Protein AF-A0A0C2M7A2-F1 (afdb_monomer)

Foldseek 3Di:
DVVVVVVVVVVLVVVLVVLLVCLVVLCPLVDPDPVVVVVVVLLVVQVVCLVVVDDLPSLLSVLSSVLSLVVHDPRPDDPPDLSSLLSLLLSLLSNLLVVLVCVLVVHDDDADDPSNLVSLVSNLVNLVCQVVDDPVSNPSSLVSLVSSLVSLVSSVVVDPCVVYDLVVSVSSVSSNVSSCVSSVNDQDPSNVVNVCVSVVVVCPDPVNVPPD

pLDDT: mean 90.9, std 7.95, range [51.69, 98.62]

Secondary structure (DSSP, 8-state):
-HHHHHHHHHHHHHHHHHHHHHHHTT-TTTS---HHHHHHHHHHHHHHHHHTT--HHHHHHHHHHHHHHHHSTT------SHHHHHHHHHHHHHHHHHHHHHHHTT-S--PPPHHHHHHHHHHHHHHHGGGGS-HHHHHHHHHHHHHHHHHHHHHHHHS-GGGS-HHHHHHHHHHHHHHHHHHTPPPPHHHHHHHHHHHHHHHT-HHHHT--

Structure (mmCIF, N/CA/C/O backbone):
data_AF-A0A0C2M7A2-F1
#
_entry.id   AF-A0A0C2M7A2-F1
#
loop_
_atom_site.group_PDB
_atom_site.id
_atom_site.type_symbol
_atom_site.label_atom_id
_atom_site.label_alt_id
_atom_site.label_comp_id
_atom_site.label_asym_id
_atom_site.label_entity_id
_atom_site.label_seq_id
_atom_site.pdbx_PDB_ins_code
_atom_site.Cartn_x
_atom_site.Cartn_y
_atom_site.Cartn_z
_atom_site.occupancy
_atom_site.B_iso_or_equiv
_atom_site.auth_seq_id
_atom_site.auth_comp_id
_atom_site.auth_asym_id
_atom_site.auth_atom_id
_atom_site.pdbx_PDB_model_num
ATOM 1 N N . MET A 1 1 ? 30.866 7.578 -16.476 1.00 61.25 1 MET A N 1
ATOM 2 C CA . MET A 1 1 ? 29.682 6.913 -15.880 1.00 61.25 1 MET A CA 1
ATOM 3 C C . MET A 1 1 ? 28.546 7.895 -15.594 1.00 61.25 1 MET A C 1
ATOM 5 O O . MET A 1 1 ? 27.428 7.645 -16.018 1.00 61.25 1 MET A O 1
ATOM 9 N N . GLU A 1 2 ? 28.827 9.046 -14.982 1.00 68.00 2 GLU A N 1
ATOM 10 C CA . GLU A 1 2 ? 27.826 10.048 -14.568 1.00 68.00 2 GLU A CA 1
ATOM 11 C C . GLU A 1 2 ? 26.933 10.604 -15.701 1.00 68.00 2 GLU A C 1
ATOM 13 O O . GLU A 1 2 ? 25.712 10.674 -15.561 1.00 68.00 2 GLU A O 1
ATOM 18 N N . LYS A 1 3 ? 27.500 10.901 -16.884 1.00 69.31 3 LYS A N 1
ATOM 19 C CA . LYS A 1 3 ? 26.720 11.374 -18.051 1.00 69.31 3 LYS A CA 1
ATOM 20 C C . LYS A 1 3 ? 25.664 10.370 -18.537 1.00 69.31 3 LYS A C 1
ATOM 22 O O . LYS A 1 3 ? 24.613 10.781 -19.020 1.00 69.31 3 LYS A O 1
ATOM 27 N N . ILE A 1 4 ? 25.931 9.068 -18.407 1.00 72.06 4 ILE A N 1
ATOM 28 C CA . ILE A 1 4 ? 25.002 8.010 -18.833 1.00 72.06 4 ILE A CA 1
ATOM 29 C C . ILE A 1 4 ? 23.809 7.941 -17.871 1.00 72.06 4 ILE A C 1
ATOM 31 O O . ILE A 1 4 ? 22.680 7.757 -18.322 1.00 72.06 4 ILE A O 1
ATOM 35 N N . ASN A 1 5 ? 24.037 8.154 -16.570 1.00 75.88 5 ASN A N 1
ATOM 36 C CA . ASN A 1 5 ? 22.970 8.123 -15.568 1.00 75.88 5 ASN A CA 1
ATOM 37 C C . ASN A 1 5 ? 21.979 9.281 -15.760 1.00 75.88 5 ASN A C 1
ATOM 39 O O . ASN A 1 5 ? 20.774 9.066 -15.874 1.00 75.88 5 ASN A O 1
ATOM 43 N N . LYS A 1 6 ? 22.504 10.494 -15.973 1.00 79.62 6 LYS A N 1
ATOM 44 C CA . LYS A 1 6 ? 21.687 11.692 -16.216 1.00 79.62 6 LYS A CA 1
ATOM 45 C C . LYS A 1 6 ? 20.796 11.577 -17.458 1.00 79.62 6 LYS A C 1
ATOM 47 O O . LYS A 1 6 ? 19.697 12.128 -17.489 1.00 79.62 6 LYS A O 1
ATOM 52 N N . ASN A 1 7 ? 21.255 10.879 -18.500 1.00 86.06 7 ASN A N 1
ATOM 53 C CA . ASN A 1 7 ? 20.429 10.651 -19.686 1.00 86.06 7 ASN A CA 1
ATOM 54 C C . ASN A 1 7 ? 19.262 9.695 -19.385 1.00 86.06 7 ASN A C 1
ATOM 56 O O . ASN A 1 7 ? 18.131 9.964 -19.782 1.00 86.06 7 ASN A O 1
ATOM 60 N N . LYS A 1 8 ? 19.511 8.619 -18.626 1.00 80.62 8 LYS A N 1
ATOM 61 C CA . LYS A 1 8 ? 18.467 7.663 -18.224 1.00 80.62 8 LYS A CA 1
ATOM 62 C C . LYS A 1 8 ? 17.378 8.326 -17.383 1.00 80.62 8 LYS A C 1
ATOM 64 O O . LYS A 1 8 ? 16.205 8.143 -17.679 1.00 80.62 8 LYS A O 1
ATOM 69 N N . GLU A 1 9 ? 17.746 9.153 -16.408 1.00 80.38 9 GLU A N 1
ATOM 70 C CA . GLU A 1 9 ? 16.784 9.898 -15.579 1.00 80.38 9 GLU A CA 1
ATOM 71 C C . GLU A 1 9 ? 15.864 10.805 -16.410 1.00 80.38 9 GLU A C 1
ATOM 73 O O . GLU A 1 9 ? 14.653 10.861 -16.176 1.00 80.38 9 GLU A O 1
ATOM 78 N N . ARG A 1 10 ? 16.420 11.489 -17.421 1.00 84.62 10 ARG A N 1
ATOM 79 C CA . ARG A 1 10 ? 15.644 12.326 -18.348 1.00 84.62 10 ARG A CA 1
ATOM 80 C C . ARG A 1 10 ? 14.667 11.499 -19.172 1.00 84.62 10 ARG A C 1
ATOM 82 O O . ARG A 1 10 ? 13.502 11.875 -19.267 1.00 84.62 10 ARG A O 1
ATOM 89 N N . VAL A 1 11 ? 15.119 10.374 -19.726 1.00 86.31 11 VAL A N 1
ATOM 90 C CA . VAL A 1 11 ? 14.266 9.463 -20.505 1.00 86.31 11 VAL A CA 1
ATOM 91 C C . VAL A 1 11 ? 13.141 8.896 -19.635 1.00 86.31 11 VAL A C 1
ATOM 93 O O . VAL A 1 11 ? 11.982 8.952 -20.034 1.00 86.31 11 VAL A O 1
ATOM 96 N N . THR A 1 12 ? 13.448 8.443 -18.418 1.00 83.50 12 THR A N 1
ATOM 97 C CA . THR A 1 12 ? 12.451 7.972 -17.444 1.00 83.50 12 THR A CA 1
ATOM 98 C C . THR A 1 12 ? 11.432 9.057 -17.107 1.00 83.50 12 THR A C 1
ATOM 100 O O . THR A 1 12 ? 10.229 8.802 -17.086 1.00 83.50 12 THR A O 1
ATOM 103 N N . SER A 1 13 ? 11.892 10.287 -16.874 1.00 84.81 13 SER A N 1
ATOM 104 C CA . SER A 1 13 ? 11.011 11.415 -16.565 1.00 84.81 13 SER A CA 1
ATOM 105 C C . SER A 1 13 ? 10.080 11.743 -17.733 1.00 84.81 13 SER A C 1
ATOM 107 O O . SER A 1 13 ? 8.882 11.925 -17.522 1.00 84.81 13 SER A O 1
ATOM 109 N N . LEU A 1 14 ? 10.606 11.764 -18.962 1.00 89.81 14 LEU A N 1
ATOM 110 C CA . LEU A 1 14 ? 9.814 11.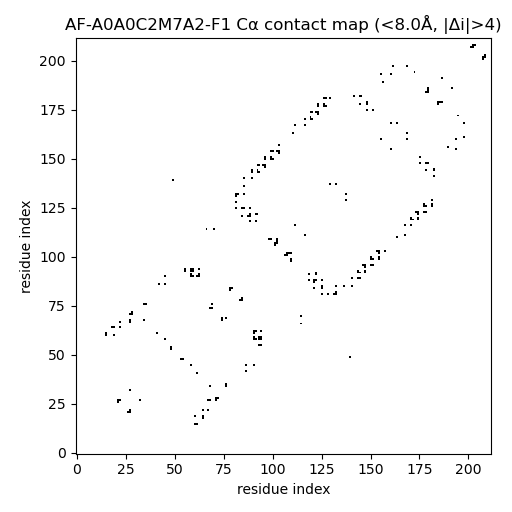967 -20.177 1.00 89.81 14 LEU A CA 1
ATOM 111 C C . LEU A 1 14 ? 8.777 10.856 -20.359 1.00 89.81 14 LEU A C 1
ATOM 113 O O . LEU A 1 14 ? 7.611 11.152 -20.612 1.00 89.81 14 LEU A O 1
ATOM 117 N N . LEU A 1 15 ? 9.163 9.594 -20.156 1.00 88.88 15 LEU A N 1
ATOM 118 C CA . LEU A 1 15 ? 8.242 8.461 -20.214 1.00 88.88 15 LEU A CA 1
ATOM 119 C C . LEU A 1 15 ? 7.100 8.617 -19.201 1.00 88.88 15 LEU A C 1
ATOM 121 O O . LEU A 1 15 ? 5.934 8.513 -19.571 1.00 88.88 15 LEU A O 1
ATOM 125 N N . LEU A 1 16 ? 7.409 8.928 -17.939 1.00 87.06 16 LEU A N 1
ATOM 126 C CA . LEU A 1 16 ? 6.388 9.136 -16.907 1.00 87.06 16 LEU A CA 1
ATOM 127 C C . LEU A 1 16 ? 5.466 10.321 -17.226 1.00 87.06 16 LEU A C 1
ATOM 129 O O . LEU A 1 16 ? 4.270 10.255 -16.937 1.00 87.06 16 LEU A O 1
ATOM 133 N N . MET A 1 17 ? 5.986 11.390 -17.839 1.00 89.88 17 MET A N 1
ATOM 134 C CA . MET A 1 17 ? 5.164 12.506 -18.319 1.00 89.88 17 MET A CA 1
ATOM 135 C C . MET A 1 17 ? 4.211 12.063 -19.431 1.00 89.88 17 MET A C 1
ATOM 137 O O . MET A 1 17 ? 3.019 12.356 -19.350 1.00 89.88 17 MET A O 1
ATOM 141 N N . VAL A 1 18 ? 4.703 11.319 -20.425 1.00 90.75 18 VAL A N 1
ATOM 142 C CA . VAL A 1 18 ? 3.877 10.791 -21.522 1.00 90.75 18 VAL A CA 1
ATOM 143 C C . VAL A 1 18 ? 2.792 9.865 -20.986 1.00 90.75 18 VAL A C 1
ATOM 145 O O . VAL A 1 18 ? 1.617 10.075 -21.275 1.00 90.75 18 VAL A O 1
ATOM 148 N N . LEU A 1 19 ? 3.142 8.910 -20.127 1.00 87.94 19 LEU A N 1
ATOM 149 C CA . LEU A 1 19 ? 2.172 7.991 -19.528 1.00 87.94 19 LEU A CA 1
ATOM 150 C C . LEU A 1 19 ? 1.136 8.713 -18.672 1.00 87.94 19 LEU A C 1
ATOM 152 O O . LEU A 1 19 ? -0.039 8.351 -18.671 1.00 87.94 19 LEU A O 1
ATOM 156 N N . ARG A 1 20 ? 1.540 9.779 -17.977 1.00 87.12 20 ARG A N 1
ATOM 157 C CA . ARG A 1 20 ? 0.605 10.633 -17.247 1.00 87.12 20 ARG A CA 1
ATOM 158 C C . ARG A 1 20 ? -0.374 11.333 -18.192 1.00 87.12 20 ARG A C 1
ATOM 160 O O . ARG A 1 20 ? -1.549 11.425 -17.844 1.00 87.12 20 ARG A O 1
ATOM 167 N N . MET A 1 21 ? 0.084 11.824 -19.345 1.00 92.56 21 MET A N 1
ATOM 168 C CA . MET A 1 21 ? -0.794 12.426 -20.355 1.00 92.56 21 MET A CA 1
ATOM 169 C C . MET A 1 21 ? -1.771 11.388 -20.917 1.00 92.56 21 MET A C 1
ATOM 171 O O . MET A 1 21 ? -2.973 11.629 -20.909 1.00 92.56 21 MET A O 1
ATOM 175 N N . VAL A 1 22 ? -1.279 10.205 -21.293 1.00 89.75 22 VAL A N 1
ATOM 176 C CA . VAL A 1 22 ? -2.095 9.078 -21.780 1.00 89.75 22 VAL A CA 1
ATOM 177 C C . VAL A 1 22 ? -3.164 8.679 -20.757 1.00 89.75 22 VAL A C 1
ATOM 179 O O . VAL A 1 22 ? -4.341 8.579 -21.099 1.00 89.75 22 VAL A O 1
ATOM 182 N N . HIS A 1 23 ? -2.781 8.519 -19.487 1.00 87.75 23 HIS A N 1
ATOM 183 C CA . HIS A 1 23 ? -3.714 8.224 -18.398 1.00 87.75 23 HIS A CA 1
ATOM 184 C C . HIS A 1 23 ? -4.749 9.345 -18.220 1.00 87.75 23 HIS A C 1
ATOM 186 O O . HIS A 1 23 ? -5.934 9.075 -18.043 1.00 87.75 23 HIS A O 1
ATOM 192 N N . HIS A 1 24 ? -4.330 10.615 -18.248 1.00 88.88 24 HIS A N 1
ATOM 193 C CA . HIS A 1 24 ? -5.245 11.748 -18.089 1.00 88.88 24 HIS A CA 1
ATOM 194 C C . HIS A 1 24 ? -6.290 11.817 -19.209 1.00 88.88 24 HIS A C 1
ATOM 196 O O . HIS A 1 24 ? -7.454 12.097 -18.936 1.00 88.88 24 HIS A O 1
ATOM 202 N N . LEU A 1 25 ? -5.881 11.497 -20.436 1.00 91.94 25 LEU A N 1
ATOM 203 C CA . LEU A 1 25 ? -6.747 11.442 -21.611 1.00 91.94 25 LEU A CA 1
ATOM 204 C C . LEU A 1 25 ? -7.571 10.144 -21.703 1.00 91.94 25 LEU A C 1
ATOM 206 O O . LEU A 1 25 ? -8.315 9.980 -22.664 1.00 91.94 25 LEU A O 1
ATOM 210 N N . ARG A 1 26 ? -7.456 9.228 -20.724 1.00 88.81 26 ARG A N 1
ATOM 211 C CA . ARG A 1 26 ? -8.107 7.901 -20.719 1.00 88.81 26 ARG A CA 1
ATOM 212 C C . ARG A 1 26 ? -7.820 7.090 -21.990 1.00 88.81 26 ARG A C 1
ATOM 214 O O . ARG A 1 26 ? -8.663 6.346 -22.474 1.00 88.81 26 ARG A O 1
ATOM 221 N N . LEU A 1 27 ? -6.611 7.239 -22.528 1.00 90.44 27 LEU A N 1
ATOM 222 C CA . LEU A 1 27 ? -6.181 6.545 -23.745 1.00 90.44 27 LEU A CA 1
ATOM 223 C C . LEU A 1 27 ? -5.590 5.161 -23.456 1.00 90.44 27 LEU A C 1
ATOM 225 O O . LEU A 1 27 ? -5.273 4.443 -24.396 1.00 90.44 27 LEU A O 1
ATOM 229 N N . LEU A 1 28 ? -5.440 4.778 -22.181 1.00 87.25 28 LEU A N 1
ATOM 230 C CA . LEU A 1 28 ? -4.887 3.473 -21.801 1.00 87.25 28 LEU A CA 1
ATOM 231 C C . LEU A 1 28 ? -5.711 2.302 -22.359 1.00 87.25 28 LEU A C 1
ATOM 233 O O . LEU A 1 28 ? -5.119 1.306 -22.751 1.00 87.25 28 LEU A O 1
ATOM 237 N N . ASP A 1 29 ? -7.032 2.458 -22.478 1.00 84.50 29 ASP A N 1
ATOM 238 C CA . ASP A 1 29 ? -7.925 1.443 -23.062 1.00 84.50 29 ASP A CA 1
ATOM 239 C C . ASP A 1 29 ? -7.868 1.398 -24.601 1.00 84.50 29 ASP A C 1
ATOM 241 O O . ASP A 1 29 ? -8.380 0.470 -25.220 1.00 84.50 29 ASP A O 1
ATOM 245 N N . GLN A 1 30 ? -7.285 2.421 -25.237 1.00 88.50 30 GLN A N 1
ATOM 246 C CA . GLN A 1 30 ? -7.285 2.594 -26.697 1.00 88.50 30 GLN A CA 1
ATOM 247 C C . GLN A 1 30 ? -5.952 2.221 -27.344 1.00 88.50 30 GLN A C 1
ATOM 249 O O . GLN A 1 30 ? -5.888 2.014 -28.555 1.00 88.50 30 GLN A O 1
ATOM 254 N N . ILE A 1 31 ? -4.876 2.168 -26.558 1.00 87.19 31 ILE A N 1
ATOM 255 C CA . ILE A 1 31 ? -3.542 1.846 -27.054 1.00 87.19 31 ILE A CA 1
ATOM 256 C C . ILE A 1 31 ? -3.171 0.419 -26.670 1.00 87.19 31 ILE A C 1
ATOM 258 O O . ILE A 1 31 ? -3.425 -0.029 -25.553 1.00 87.19 31 ILE A O 1
ATOM 262 N N . TYR A 1 32 ? -2.501 -0.288 -27.579 1.00 85.62 32 TYR A N 1
ATOM 263 C CA . TYR A 1 32 ? -1.857 -1.546 -27.226 1.00 85.62 32 TYR A CA 1
ATOM 264 C C . TYR A 1 32 ? -0.680 -1.250 -26.291 1.00 85.62 32 TYR A C 1
ATOM 266 O O . TYR A 1 32 ? 0.394 -0.822 -26.720 1.00 85.62 32 TYR A O 1
ATOM 274 N N . PHE A 1 33 ? -0.912 -1.421 -24.993 1.00 85.00 33 PHE A N 1
ATOM 275 C CA . PHE A 1 33 ? 0.064 -1.148 -23.952 1.00 85.00 33 PHE A CA 1
ATOM 276 C C . PHE A 1 33 ? 0.670 -2.459 -23.449 1.00 85.00 33 PHE A C 1
ATOM 278 O O . PHE A 1 33 ? -0.024 -3.283 -22.856 1.00 85.00 33 PHE A O 1
ATOM 285 N N . ASN A 1 34 ? 1.973 -2.669 -23.663 1.00 91.12 34 ASN A N 1
ATOM 286 C CA . ASN A 1 34 ? 2.659 -3.836 -23.108 1.00 91.12 34 ASN A CA 1
ATOM 287 C C . ASN A 1 34 ? 2.897 -3.636 -21.602 1.00 91.12 34 ASN A C 1
ATOM 289 O O . ASN A 1 34 ? 3.898 -3.052 -21.180 1.00 91.12 34 ASN A O 1
ATOM 293 N N . ILE A 1 35 ? 1.959 -4.126 -20.790 1.00 92.00 35 ILE A N 1
ATOM 294 C CA . ILE A 1 35 ? 1.970 -3.954 -19.332 1.00 92.00 35 ILE A CA 1
ATOM 295 C C . ILE A 1 35 ? 3.186 -4.637 -18.688 1.00 92.00 35 ILE A C 1
ATOM 297 O O . ILE A 1 35 ? 3.752 -4.095 -17.741 1.00 92.00 35 ILE A O 1
ATOM 301 N N . ASN A 1 36 ? 3.633 -5.779 -19.221 1.00 94.50 36 ASN A N 1
ATOM 302 C CA . ASN A 1 36 ? 4.814 -6.480 -18.707 1.00 94.50 36 ASN A CA 1
ATOM 303 C C . ASN A 1 36 ? 6.079 -5.641 -18.910 1.00 94.50 36 ASN A C 1
ATOM 305 O O . ASN A 1 36 ? 6.817 -5.404 -17.963 1.00 94.50 36 ASN A O 1
ATOM 309 N N . GLN A 1 37 ? 6.261 -5.071 -20.102 1.00 92.88 37 GLN A N 1
ATOM 310 C CA . GLN A 1 37 ? 7.388 -4.172 -20.357 1.00 92.88 37 GLN A CA 1
ATOM 311 C C . GLN A 1 37 ? 7.329 -2.914 -19.475 1.00 92.88 37 GLN A C 1
ATOM 313 O O . GLN A 1 37 ? 8.359 -2.392 -19.048 1.00 92.88 37 GLN A O 1
ATOM 318 N N . PHE A 1 38 ? 6.128 -2.412 -19.171 1.00 93.19 38 PHE A N 1
ATOM 319 C CA . PHE A 1 38 ? 5.982 -1.301 -18.234 1.00 93.19 38 PHE A CA 1
ATOM 320 C C . PHE A 1 38 ? 6.334 -1.689 -16.789 1.00 93.19 38 PHE A C 1
ATOM 322 O O . PHE A 1 38 ? 6.912 -0.877 -16.058 1.00 93.19 38 PHE A O 1
ATOM 329 N N . TYR A 1 39 ? 6.034 -2.921 -16.376 1.00 95.19 39 TYR A N 1
ATOM 330 C CA . TYR A 1 39 ? 6.502 -3.477 -15.108 1.00 95.19 39 TYR A CA 1
ATOM 331 C C . TYR A 1 39 ? 8.032 -3.546 -15.049 1.00 95.19 39 TYR A C 1
ATOM 333 O O . TYR A 1 39 ? 8.611 -3.015 -14.099 1.00 95.19 39 TYR A O 1
ATOM 341 N N . ASP A 1 40 ? 8.677 -4.051 -16.102 1.00 94.12 40 ASP A N 1
ATOM 342 C CA . ASP A 1 40 ? 10.142 -4.151 -16.195 1.00 94.12 40 ASP A CA 1
ATOM 343 C C . ASP A 1 40 ? 10.836 -2.781 -16.091 1.00 94.12 40 ASP A C 1
ATOM 345 O O . ASP A 1 40 ? 11.970 -2.667 -15.632 1.00 94.12 40 ASP A O 1
ATOM 349 N N . VAL A 1 41 ? 10.150 -1.706 -16.494 1.00 92.56 41 VAL A N 1
ATOM 350 C CA . VAL A 1 41 ? 10.626 -0.324 -16.317 1.00 92.56 41 VAL A CA 1
ATOM 351 C C . VAL A 1 41 ? 10.304 0.220 -14.922 1.00 92.56 41 VAL A C 1
ATOM 353 O O . VAL A 1 41 ? 11.086 0.985 -14.356 1.00 92.56 41 VAL A O 1
ATOM 356 N N . THR A 1 42 ? 9.161 -0.158 -14.350 1.00 93.75 42 THR A N 1
ATOM 357 C CA . THR A 1 42 ? 8.710 0.301 -13.030 1.00 93.75 42 THR A CA 1
ATOM 358 C C . THR A 1 42 ? 9.643 -0.176 -11.916 1.00 93.75 42 THR A C 1
ATOM 360 O O . THR A 1 42 ? 9.988 0.611 -11.032 1.00 93.75 42 THR A O 1
ATOM 363 N N . GLU A 1 43 ? 10.062 -1.439 -11.942 1.00 94.06 43 GLU A N 1
ATOM 364 C CA . GLU A 1 43 ? 10.892 -2.037 -10.890 1.00 94.06 43 GLU A CA 1
ATOM 365 C C . GLU A 1 43 ? 12.217 -1.268 -10.663 1.00 94.06 43 GLU A C 1
ATOM 367 O O . GLU A 1 43 ? 12.452 -0.810 -9.535 1.00 94.06 43 GLU A O 1
ATOM 372 N N . PRO A 1 44 ? 13.055 -1.010 -11.689 1.00 92.38 44 PRO A N 1
ATOM 373 C CA . PRO A 1 44 ? 14.278 -0.226 -11.530 1.00 92.38 44 PRO A CA 1
ATOM 374 C C . PRO A 1 44 ? 14.032 1.189 -10.997 1.00 92.38 44 PRO A C 1
ATOM 376 O O . PRO A 1 44 ? 14.824 1.689 -10.196 1.00 92.38 44 PRO A O 1
ATOM 379 N N . ILE A 1 45 ? 12.926 1.832 -11.400 1.00 91.38 45 ILE A N 1
ATOM 380 C CA . ILE A 1 45 ? 12.541 3.164 -10.904 1.00 91.38 45 ILE A CA 1
ATOM 381 C C . ILE A 1 45 ? 12.278 3.111 -9.401 1.00 91.38 45 ILE A C 1
ATOM 383 O O . ILE A 1 45 ? 12.695 4.015 -8.671 1.00 91.38 45 ILE A O 1
ATOM 387 N N . ILE A 1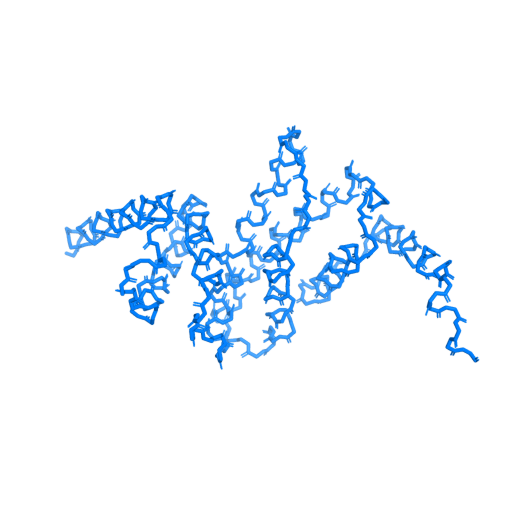 46 ? 11.596 2.068 -8.922 1.00 91.31 46 ILE A N 1
ATOM 388 C CA . ILE A 1 46 ? 11.332 1.896 -7.495 1.00 91.31 46 ILE A CA 1
ATOM 389 C C . ILE A 1 46 ? 12.648 1.717 -6.745 1.00 91.31 46 ILE A C 1
ATOM 391 O O . ILE A 1 46 ? 12.930 2.491 -5.830 1.00 91.31 46 ILE A O 1
ATOM 395 N N . ILE A 1 47 ? 13.473 0.754 -7.162 1.00 90.75 47 ILE A N 1
ATOM 396 C CA . ILE A 1 47 ? 14.754 0.441 -6.512 1.00 90.75 47 ILE A CA 1
ATOM 397 C C . ILE A 1 47 ? 15.635 1.692 -6.414 1.00 90.75 47 ILE A C 1
ATOM 399 O O . ILE A 1 47 ? 16.189 1.983 -5.353 1.00 90.75 47 ILE A O 1
ATOM 403 N N . HIS A 1 48 ? 15.744 2.449 -7.504 1.00 88.75 48 HIS A N 1
ATOM 404 C CA . HIS A 1 48 ? 16.536 3.672 -7.553 1.00 88.75 48 HIS A CA 1
ATOM 405 C C . HIS A 1 48 ? 16.006 4.752 -6.595 1.00 88.75 48 HIS A C 1
ATOM 407 O O . HIS A 1 48 ? 16.771 5.266 -5.781 1.00 88.75 48 HIS A O 1
ATOM 413 N N . ASN A 1 49 ? 14.692 5.020 -6.595 1.00 86.81 49 ASN A N 1
ATOM 414 C CA . ASN A 1 49 ? 14.087 5.997 -5.679 1.00 86.81 49 ASN A CA 1
ATOM 415 C C . ASN A 1 49 ? 14.344 5.662 -4.199 1.00 86.81 49 ASN A C 1
ATOM 417 O O . ASN A 1 49 ? 14.552 6.566 -3.390 1.00 86.81 49 ASN A O 1
ATOM 421 N N . PHE A 1 50 ? 14.355 4.376 -3.831 1.00 84.81 50 PHE A N 1
ATOM 422 C CA . PHE A 1 50 ? 14.662 3.971 -2.457 1.00 84.81 50 PHE A CA 1
ATOM 423 C C . PHE A 1 50 ? 16.125 4.158 -2.086 1.00 84.81 50 PHE A C 1
ATOM 425 O O . PHE A 1 50 ? 16.402 4.638 -0.986 1.00 84.81 50 PHE A O 1
ATOM 432 N N . LYS A 1 51 ? 17.045 3.799 -2.987 1.00 86.25 51 LYS A N 1
ATOM 433 C CA . LYS A 1 51 ? 18.487 3.938 -2.750 1.00 86.25 51 LYS A CA 1
ATOM 434 C C . LYS A 1 51 ? 18.892 5.392 -2.541 1.00 86.25 51 LYS A C 1
ATOM 436 O O . LYS A 1 51 ? 19.698 5.672 -1.663 1.00 86.25 51 LYS A O 1
ATOM 441 N N . GLU A 1 52 ? 18.302 6.310 -3.298 1.00 84.62 52 GLU A N 1
ATOM 442 C CA . GLU A 1 52 ? 18.654 7.729 -3.212 1.00 84.62 52 GLU A CA 1
ATOM 443 C C . GLU A 1 52 ? 17.851 8.505 -2.160 1.00 84.62 52 GLU A C 1
ATOM 445 O O . GLU A 1 52 ? 18.092 9.689 -1.940 1.00 84.62 52 GLU A O 1
ATOM 450 N N . GLY A 1 53 ? 16.867 7.868 -1.514 1.00 78.62 53 GLY A N 1
ATOM 451 C CA . GLY A 1 53 ? 15.956 8.553 -0.595 1.00 78.62 53 GLY A CA 1
ATOM 452 C C . GLY A 1 53 ? 15.120 9.653 -1.267 1.00 78.62 53 GLY A C 1
ATOM 453 O O . GLY A 1 53 ? 14.582 10.517 -0.573 1.00 78.62 53 GLY A O 1
ATOM 454 N N . GLN A 1 54 ? 15.021 9.625 -2.600 1.00 66.69 54 GLN A N 1
ATOM 455 C CA . GLN A 1 54 ? 14.381 10.650 -3.417 1.00 66.69 54 GLN A CA 1
ATOM 456 C C . GLN A 1 54 ? 12.855 10.464 -3.564 1.00 66.69 54 GLN A C 1
ATOM 458 O O . GLN A 1 54 ? 12.229 9.542 -3.042 1.00 66.69 54 GLN A O 1
ATOM 463 N N . HIS A 1 55 ? 12.251 11.473 -4.196 1.00 63.44 55 HIS A N 1
ATOM 464 C CA . HIS A 1 55 ? 10.933 12.055 -3.953 1.00 63.44 55 HIS A CA 1
ATOM 465 C C . HIS A 1 55 ? 9.681 11.162 -4.104 1.00 63.44 55 HIS A C 1
ATOM 467 O O . HIS A 1 55 ? 9.492 10.406 -5.054 1.00 63.44 55 HIS A O 1
ATOM 473 N N . SER A 1 56 ? 8.702 11.433 -3.229 1.00 68.94 56 SER A N 1
ATOM 474 C CA . SER A 1 56 ? 7.339 10.868 -3.197 1.00 68.94 56 SER A CA 1
ATOM 475 C C . SER A 1 56 ? 6.490 11.097 -4.460 1.00 68.94 56 SER A C 1
ATOM 477 O O . SER A 1 56 ? 5.471 10.424 -4.657 1.00 68.94 56 SER A O 1
ATOM 479 N N . PHE A 1 57 ? 6.874 12.042 -5.325 1.00 82.31 57 PHE A N 1
ATOM 480 C CA . PHE A 1 57 ? 6.077 12.416 -6.495 1.00 82.31 57 PHE A CA 1
ATOM 481 C C . PHE A 1 57 ? 6.043 11.321 -7.561 1.00 82.31 57 PHE A C 1
ATOM 483 O O . PHE A 1 57 ? 4.962 11.019 -8.067 1.00 82.31 57 PHE A O 1
ATOM 490 N N . ILE A 1 58 ? 7.181 10.680 -7.857 1.00 87.44 58 ILE A N 1
ATOM 491 C CA . ILE A 1 58 ? 7.247 9.590 -8.846 1.00 87.44 58 ILE A CA 1
ATOM 492 C C . ILE A 1 58 ? 6.349 8.431 -8.408 1.00 87.44 58 ILE A C 1
ATOM 494 O O . ILE A 1 58 ? 5.536 7.954 -9.195 1.00 87.44 58 ILE A O 1
ATOM 498 N N . MET A 1 59 ? 6.404 8.058 -7.128 1.00 90.06 59 MET A N 1
ATOM 499 C CA . MET A 1 59 ? 5.553 7.007 -6.558 1.00 90.06 59 MET A CA 1
ATOM 500 C C . MET A 1 59 ? 4.063 7.334 -6.679 1.00 90.06 59 MET A C 1
ATOM 502 O O . MET A 1 59 ? 3.255 6.464 -6.993 1.00 90.06 59 MET A O 1
ATOM 506 N N . THR A 1 60 ? 3.694 8.603 -6.496 1.00 90.25 60 THR A N 1
ATOM 507 C CA . THR A 1 60 ? 2.307 9.054 -6.676 1.00 90.25 60 THR A CA 1
ATOM 508 C C . THR A 1 60 ? 1.855 8.902 -8.134 1.00 90.25 60 THR A C 1
ATOM 510 O O . THR A 1 60 ? 0.714 8.515 -8.389 1.00 90.25 60 THR A O 1
ATOM 513 N N . TYR A 1 61 ? 2.727 9.191 -9.106 1.00 90.69 61 TYR A N 1
ATOM 514 C CA . TYR A 1 61 ? 2.412 9.008 -10.526 1.00 90.69 61 TYR A CA 1
ATOM 515 C C . TYR A 1 61 ? 2.331 7.535 -10.913 1.00 90.69 61 TYR A C 1
ATOM 517 O O . TYR A 1 61 ? 1.346 7.143 -11.535 1.00 90.69 61 TYR A O 1
ATOM 525 N N . LEU A 1 62 ? 3.300 6.723 -10.484 1.00 93.69 62 LEU A N 1
ATOM 526 C CA . LEU A 1 62 ? 3.279 5.275 -10.687 1.00 93.69 62 LEU A CA 1
ATOM 527 C C . LEU A 1 62 ? 2.006 4.661 -10.105 1.00 93.69 62 LEU A C 1
ATOM 529 O O . LEU A 1 62 ? 1.344 3.896 -10.795 1.00 93.69 62 LEU A O 1
ATOM 533 N N . SER A 1 63 ? 1.604 5.059 -8.892 1.00 94.81 63 SER A N 1
ATOM 534 C CA . SER A 1 63 ? 0.354 4.589 -8.282 1.00 94.81 63 SER A CA 1
ATOM 535 C C . SER A 1 63 ? -0.843 4.878 -9.175 1.00 94.81 63 SER A C 1
ATOM 537 O O . SER A 1 63 ? -1.647 3.984 -9.420 1.00 94.81 63 SER A O 1
ATOM 539 N N . LYS A 1 64 ? -0.962 6.100 -9.705 1.00 92.38 64 LYS A N 1
ATOM 540 C CA . LYS A 1 64 ? -2.073 6.467 -10.594 1.00 92.38 64 LYS A CA 1
ATOM 541 C C . LYS A 1 64 ? -2.069 5.655 -11.886 1.00 92.38 64 LYS A C 1
ATOM 543 O O . LYS A 1 64 ? -3.102 5.091 -12.215 1.00 92.38 64 LYS A O 1
ATOM 548 N N . ILE A 1 65 ? -0.921 5.548 -12.558 1.00 92.25 65 ILE A N 1
ATOM 549 C CA . ILE A 1 65 ? -0.795 4.785 -13.808 1.00 92.25 65 ILE A CA 1
ATOM 550 C C . ILE A 1 65 ? -1.174 3.320 -13.572 1.00 92.25 65 ILE A C 1
ATOM 552 O O . ILE A 1 65 ? -2.037 2.800 -14.268 1.00 92.25 65 ILE A O 1
ATOM 556 N N . TRP A 1 66 ? -0.610 2.683 -12.543 1.00 95.19 66 TRP A N 1
ATOM 557 C CA . TRP A 1 66 ? -0.916 1.291 -12.210 1.00 95.19 66 TRP A CA 1
ATOM 558 C C . TRP A 1 66 ? -2.363 1.068 -11.791 1.00 95.19 66 TRP A C 1
ATOM 560 O O . TRP A 1 66 ? -2.929 0.025 -12.087 1.00 95.19 66 TRP A O 1
ATOM 570 N N . SER A 1 67 ? -2.984 2.055 -11.150 1.00 92.44 67 SER A N 1
ATOM 571 C CA . SER A 1 67 ? -4.415 1.988 -10.851 1.00 92.44 67 SER A CA 1
ATOM 572 C C . SER A 1 67 ? -5.246 1.991 -12.125 1.00 92.44 67 SER A C 1
ATOM 574 O O . SER A 1 67 ? -6.097 1.128 -12.276 1.00 92.44 67 SER A O 1
ATOM 576 N N . GLY A 1 68 ? -4.933 2.895 -13.060 1.00 90.88 68 GLY A N 1
ATOM 577 C CA . GLY A 1 68 ? -5.569 2.921 -14.374 1.00 90.88 68 GLY A CA 1
ATOM 578 C C . GLY A 1 68 ? -5.372 1.611 -15.136 1.00 90.88 68 GLY A C 1
ATOM 579 O O . GLY A 1 68 ? -6.319 1.112 -15.718 1.00 90.88 68 GLY A O 1
ATOM 580 N N . ILE A 1 69 ? -4.186 0.999 -15.068 1.00 91.38 69 ILE A N 1
ATOM 581 C CA . ILE A 1 69 ? -3.917 -0.311 -15.688 1.00 91.38 69 ILE A CA 1
ATOM 582 C C . ILE A 1 69 ? -4.764 -1.424 -15.052 1.00 91.38 69 ILE A C 1
ATOM 584 O O . ILE A 1 69 ? -5.344 -2.238 -15.765 1.00 91.38 69 ILE A O 1
ATOM 588 N N . PHE A 1 70 ? -4.871 -1.464 -13.720 1.00 90.75 70 PHE A N 1
ATOM 589 C CA . PHE A 1 70 ? -5.728 -2.436 -13.030 1.00 90.75 70 PHE A CA 1
ATOM 590 C C . PHE A 1 70 ? -7.225 -2.215 -13.272 1.00 90.75 70 PHE A C 1
ATOM 592 O O . PHE A 1 70 ? -8.017 -3.126 -13.039 1.00 90.75 70 PHE A O 1
ATOM 599 N N . GLU A 1 71 ? -7.603 -1.027 -13.739 1.00 87.69 71 GLU A N 1
ATOM 600 C CA . GLU A 1 71 ? -8.973 -0.651 -14.078 1.00 87.69 71 GLU A CA 1
ATOM 601 C C . GLU A 1 71 ? -9.405 -1.114 -15.478 1.00 87.69 71 GLU A C 1
ATOM 603 O O . GLU A 1 71 ? -10.602 -1.308 -15.693 1.00 87.69 71 GLU A O 1
ATOM 608 N N . ILE A 1 72 ? -8.461 -1.337 -16.400 1.00 88.38 72 ILE A N 1
ATOM 609 C CA . ILE A 1 72 ? -8.747 -1.712 -17.792 1.00 88.38 72 ILE A CA 1
ATOM 610 C C . ILE A 1 72 ? -9.514 -3.038 -17.842 1.00 88.38 72 ILE A C 1
ATOM 612 O O . ILE A 1 72 ? -9.061 -4.071 -17.334 1.00 88.38 72 ILE A O 1
ATOM 616 N N . SER A 1 73 ? -10.669 -3.038 -18.512 1.00 79.62 73 SER A N 1
ATOM 617 C CA . SER A 1 73 ? -11.415 -4.266 -18.793 1.00 79.62 73 SER A CA 1
ATOM 618 C C . SER A 1 73 ? -10.591 -5.178 -19.703 1.00 79.62 73 SER A C 1
ATOM 620 O O . SER A 1 73 ? -10.215 -4.775 -20.800 1.00 79.62 73 SER A O 1
ATOM 622 N N . GLY A 1 74 ? -10.323 -6.409 -19.264 1.00 83.88 74 GLY A N 1
ATOM 623 C CA . GLY A 1 74 ? -9.474 -7.345 -20.009 1.00 83.88 74 GLY A CA 1
ATOM 624 C C . GLY A 1 74 ? -7.982 -7.237 -19.688 1.00 83.88 74 GLY A C 1
ATOM 625 O O . GLY A 1 74 ? -7.179 -7.876 -20.363 1.00 83.88 74 GLY A O 1
ATOM 626 N N . ASN A 1 75 ? -7.596 -6.479 -18.655 1.00 81.44 75 ASN A N 1
ATOM 627 C CA . ASN A 1 75 ? -6.232 -6.523 -18.141 1.00 81.44 75 ASN A CA 1
ATOM 628 C C . ASN A 1 75 ? -5.845 -7.962 -17.746 1.00 81.44 75 ASN A C 1
ATOM 630 O O . ASN A 1 75 ? -6.469 -8.572 -16.877 1.00 81.44 75 ASN A O 1
ATOM 634 N N . THR A 1 76 ? -4.789 -8.485 -18.366 1.00 88.44 76 THR A N 1
ATOM 635 C CA . THR A 1 76 ? -4.240 -9.821 -18.093 1.00 88.44 76 THR A CA 1
ATOM 636 C C . THR A 1 76 ? -3.086 -9.801 -17.096 1.00 88.44 76 THR A C 1
ATOM 638 O O . THR A 1 76 ? -2.554 -10.857 -16.759 1.00 88.44 76 THR A O 1
ATOM 641 N N . PHE A 1 77 ? -2.656 -8.624 -16.637 1.00 93.06 77 PHE A N 1
ATOM 642 C CA . PHE A 1 77 ? -1.526 -8.507 -15.731 1.00 93.06 77 PHE A CA 1
ATOM 643 C C . PHE A 1 77 ? -1.882 -9.039 -14.340 1.00 93.06 77 PHE A C 1
ATOM 645 O O . PHE A 1 77 ? -2.750 -8.503 -13.648 1.00 93.06 77 PHE A O 1
ATOM 652 N N . GLN A 1 78 ? -1.164 -10.079 -13.920 1.00 94.88 78 GLN A N 1
ATOM 653 C CA . GLN A 1 78 ? -1.336 -10.736 -12.630 1.00 94.88 78 GLN A CA 1
ATOM 654 C C . GLN A 1 78 ? -0.164 -10.422 -11.694 1.00 94.88 78 GLN A C 1
ATOM 656 O O . GLN A 1 78 ? 1.001 -10.398 -12.105 1.00 94.88 78 GLN A O 1
ATOM 661 N N . ILE A 1 79 ? -0.486 -10.203 -10.416 1.00 96.44 79 ILE A N 1
ATOM 662 C CA . ILE A 1 79 ? 0.485 -10.160 -9.317 1.00 96.44 79 ILE A CA 1
ATOM 663 C C . ILE A 1 79 ? 0.662 -11.600 -8.821 1.00 96.44 79 ILE A C 1
ATOM 665 O O . ILE A 1 79 ? 0.067 -12.013 -7.832 1.00 96.44 79 ILE A O 1
ATOM 669 N N . ASP A 1 80 ? 1.429 -12.374 -9.576 1.00 96.62 80 ASP A N 1
ATOM 670 C CA . ASP A 1 80 ? 1.642 -13.818 -9.406 1.00 96.62 80 ASP A CA 1
ATOM 671 C C . ASP A 1 80 ? 2.966 -14.167 -8.703 1.00 96.62 80 ASP A C 1
ATOM 673 O O . ASP A 1 80 ? 3.250 -15.334 -8.449 1.00 96.62 80 ASP A O 1
ATOM 677 N N . THR A 1 81 ? 3.776 -13.164 -8.356 1.00 96.81 81 THR A N 1
ATOM 678 C CA . THR A 1 81 ? 5.056 -13.341 -7.656 1.00 96.81 81 THR A CA 1
ATOM 679 C C . THR A 1 81 ? 5.164 -12.429 -6.439 1.00 96.81 81 THR A C 1
ATOM 681 O O . THR A 1 81 ? 4.584 -11.339 -6.394 1.00 96.81 81 THR A O 1
ATOM 684 N N . ILE A 1 82 ? 5.957 -12.862 -5.453 1.00 96.38 82 ILE A N 1
ATOM 685 C CA . ILE A 1 82 ? 6.270 -12.075 -4.252 1.00 96.38 82 ILE A CA 1
ATOM 686 C C . ILE A 1 82 ? 6.972 -10.764 -4.632 1.00 96.38 82 ILE A C 1
ATOM 688 O O . ILE A 1 82 ? 6.687 -9.724 -4.038 1.00 96.38 82 ILE A O 1
ATOM 692 N N . ASP A 1 83 ? 7.830 -10.779 -5.655 1.00 94.81 83 ASP A N 1
ATOM 693 C CA . ASP A 1 83 ? 8.510 -9.573 -6.130 1.00 94.81 83 ASP A CA 1
ATOM 694 C C . ASP A 1 83 ? 7.529 -8.543 -6.687 1.00 94.81 83 ASP A C 1
ATOM 696 O O . ASP A 1 83 ? 7.520 -7.402 -6.215 1.00 94.81 83 ASP A O 1
ATOM 700 N N . LYS A 1 84 ? 6.622 -8.945 -7.592 1.00 96.62 84 LYS A N 1
ATOM 701 C CA . LYS A 1 84 ? 5.548 -8.055 -8.063 1.00 96.62 84 LYS A CA 1
ATOM 702 C C . LYS A 1 84 ? 4.763 -7.499 -6.876 1.00 96.62 84 LYS A C 1
ATOM 704 O O . LYS A 1 84 ? 4.587 -6.284 -6.772 1.00 96.62 84 LYS A O 1
ATOM 709 N N . LEU A 1 85 ? 4.339 -8.369 -5.955 1.00 97.12 85 LEU A N 1
ATOM 710 C CA . LEU A 1 85 ? 3.563 -7.990 -4.773 1.00 97.12 85 LEU A CA 1
ATOM 711 C C . LEU A 1 85 ? 4.282 -6.912 -3.943 1.00 97.12 85 LEU A C 1
ATOM 713 O O . LEU A 1 85 ? 3.704 -5.861 -3.660 1.00 97.12 85 LEU A O 1
ATOM 717 N N . LYS A 1 86 ? 5.570 -7.119 -3.652 1.00 95.94 86 LYS A N 1
ATOM 718 C CA . LYS A 1 86 ? 6.461 -6.188 -2.941 1.00 95.94 86 LYS A CA 1
ATOM 719 C C . LYS A 1 86 ? 6.533 -4.811 -3.617 1.00 95.94 86 LYS A C 1
ATOM 721 O O . LYS A 1 86 ? 6.403 -3.780 -2.941 1.00 95.94 86 LYS A O 1
ATOM 726 N N . TYR A 1 87 ? 6.710 -4.760 -4.937 1.00 95.88 87 TYR A N 1
ATOM 727 C CA . TYR A 1 87 ? 6.785 -3.493 -5.673 1.00 95.88 87 TYR A CA 1
ATOM 728 C C . TYR A 1 87 ? 5.451 -2.742 -5.683 1.00 95.88 87 TYR A C 1
ATOM 730 O O . TYR A 1 87 ? 5.418 -1.539 -5.394 1.00 95.88 87 TYR A O 1
ATOM 738 N N . PHE A 1 88 ? 4.341 -3.438 -5.932 1.00 97.38 88 PHE A N 1
ATOM 739 C CA . PHE A 1 88 ? 3.011 -2.826 -5.912 1.00 97.38 88 PHE A CA 1
ATOM 740 C C . PHE A 1 88 ? 2.627 -2.312 -4.534 1.00 97.38 88 PHE A C 1
ATOM 742 O O . PHE A 1 88 ? 2.144 -1.184 -4.407 1.00 97.38 88 PHE A O 1
ATOM 749 N N . ALA A 1 89 ? 2.897 -3.095 -3.493 1.00 97.25 89 ALA A N 1
ATOM 750 C CA . ALA A 1 89 ? 2.668 -2.673 -2.123 1.00 97.25 89 ALA A CA 1
ATOM 751 C C . ALA A 1 89 ? 3.413 -1.384 -1.802 1.00 97.25 89 ALA A C 1
ATOM 753 O O . ALA A 1 89 ? 2.873 -0.473 -1.182 1.00 97.25 89 ALA A O 1
ATOM 754 N N . THR A 1 90 ? 4.633 -1.258 -2.304 1.00 95.38 90 THR A N 1
ATOM 755 C CA . THR A 1 90 ? 5.443 -0.072 -2.076 1.00 95.38 90 THR A CA 1
ATOM 756 C C . THR A 1 90 ? 4.903 1.168 -2.778 1.00 95.38 90 THR A C 1
ATOM 758 O O . THR A 1 90 ? 4.823 2.243 -2.171 1.00 95.38 90 THR A O 1
ATOM 761 N N . ILE A 1 91 ? 4.509 1.032 -4.045 1.00 96.12 91 ILE A N 1
ATOM 762 C CA . ILE A 1 91 ? 3.871 2.113 -4.801 1.00 96.12 91 ILE A CA 1
ATOM 763 C C . ILE A 1 91 ? 2.602 2.573 -4.072 1.00 96.12 91 ILE A C 1
ATOM 765 O O . ILE A 1 91 ? 2.422 3.767 -3.805 1.00 96.12 91 ILE A O 1
ATOM 769 N N . PHE A 1 92 ? 1.730 1.625 -3.726 1.00 97.25 92 PHE A N 1
ATOM 770 C CA . PHE A 1 92 ? 0.431 1.932 -3.146 1.00 97.25 92 PHE A CA 1
ATOM 771 C C . PHE A 1 92 ? 0.525 2.434 -1.714 1.00 97.25 92 PHE A C 1
ATOM 773 O O . PHE A 1 92 ? -0.200 3.364 -1.369 1.00 97.25 92 PHE A O 1
ATOM 780 N N . ALA A 1 93 ? 1.447 1.920 -0.902 1.00 96.94 93 ALA A N 1
ATOM 781 C CA . ALA A 1 93 ? 1.627 2.401 0.458 1.00 96.94 93 ALA A CA 1
ATOM 782 C C . ALA A 1 93 ? 2.123 3.847 0.502 1.00 96.94 93 ALA A C 1
ATOM 784 O O . ALA A 1 93 ? 1.648 4.636 1.322 1.00 96.94 93 ALA A O 1
ATOM 785 N N . ASN A 1 94 ? 3.028 4.231 -0.403 1.00 94.56 94 ASN A N 1
ATOM 786 C CA . ASN A 1 94 ? 3.488 5.615 -0.507 1.00 94.56 94 ASN A CA 1
ATOM 787 C C . ASN A 1 94 ? 2.356 6.570 -0.916 1.00 94.56 94 ASN A C 1
ATOM 789 O O . ASN A 1 94 ? 2.161 7.601 -0.268 1.00 94.56 94 ASN A O 1
ATOM 793 N N . ASP A 1 95 ? 1.595 6.233 -1.960 1.00 95.19 95 ASP A N 1
ATOM 794 C CA . ASP A 1 95 ? 0.456 7.048 -2.407 1.00 95.19 95 ASP A CA 1
ATOM 795 C C . ASP A 1 95 ? -0.640 7.136 -1.335 1.00 95.19 95 ASP A C 1
ATOM 797 O O . ASP A 1 95 ? -1.184 8.214 -1.090 1.00 95.19 95 ASP A O 1
ATOM 801 N N . LEU A 1 96 ? -0.931 6.028 -0.649 1.00 96.81 96 LEU A N 1
ATOM 802 C CA . LEU A 1 96 ? -1.932 5.991 0.412 1.00 96.81 96 LEU A CA 1
ATOM 803 C C . LEU A 1 96 ? -1.507 6.823 1.627 1.00 96.81 96 LEU A C 1
ATOM 805 O O . LEU A 1 96 ? -2.302 7.622 2.115 1.00 96.81 96 LEU A O 1
ATOM 809 N N . SER A 1 97 ? -0.237 6.731 2.038 1.00 96.81 97 SER A N 1
ATOM 810 C CA . SER A 1 97 ? 0.329 7.568 3.109 1.00 96.81 97 SER A CA 1
ATOM 811 C C . SER A 1 97 ? 0.181 9.055 2.785 1.00 96.81 97 SER A C 1
ATOM 813 O O . SER A 1 97 ? -0.223 9.855 3.627 1.00 96.81 97 SER A O 1
ATOM 815 N N . HIS A 1 98 ? 0.483 9.439 1.540 1.00 95.31 98 HIS A N 1
ATOM 816 C CA . HIS A 1 98 ? 0.361 10.824 1.085 1.00 95.31 98 HIS A CA 1
ATOM 817 C C . HIS A 1 98 ? -1.091 11.309 1.084 1.00 95.31 98 HIS A C 1
ATOM 819 O O . HIS A 1 98 ? -1.373 12.433 1.499 1.00 95.31 98 HIS A O 1
ATOM 825 N N . LYS A 1 99 ? -2.028 10.462 0.644 1.00 95.50 99 LYS A N 1
ATOM 826 C CA . LYS A 1 99 ? -3.465 10.766 0.662 1.00 95.50 99 LYS A CA 1
ATOM 827 C C . LYS A 1 99 ? -3.997 10.932 2.082 1.00 95.50 99 LYS A C 1
ATOM 829 O O . LYS A 1 99 ? -4.677 11.920 2.335 1.00 95.50 99 LYS A O 1
ATOM 834 N N . LEU A 1 100 ? -3.654 10.026 2.997 1.00 96.94 100 LEU A N 1
ATOM 835 C CA . LEU A 1 100 ? -4.046 10.126 4.405 1.00 96.94 100 LEU A CA 1
ATOM 836 C C . LEU A 1 100 ? -3.516 11.415 5.027 1.00 96.94 100 LEU A C 1
ATOM 838 O O . LEU A 1 100 ? -4.287 12.168 5.610 1.00 96.94 100 LEU A O 1
ATOM 842 N N . ARG A 1 101 ? -2.239 11.746 4.802 1.00 97.12 101 ARG A N 1
ATOM 843 C CA . ARG A 1 101 ? -1.644 12.993 5.302 1.00 97.12 101 ARG A CA 1
ATOM 844 C C . ARG A 1 101 ? -2.346 14.244 4.782 1.00 97.12 101 ARG A C 1
ATOM 846 O O . ARG A 1 101 ? -2.538 15.195 5.529 1.00 97.12 101 ARG A O 1
ATOM 853 N N . LYS A 1 102 ? -2.742 14.260 3.506 1.00 96.38 102 LYS A N 1
ATOM 854 C CA . LYS A 1 102 ? -3.539 15.365 2.955 1.00 96.38 102 LYS A CA 1
ATOM 855 C C . LYS A 1 102 ? -4.863 15.519 3.691 1.00 96.38 102 LYS A C 1
ATOM 857 O O . LYS A 1 102 ? -5.189 16.634 4.083 1.00 96.38 102 LYS A O 1
ATOM 862 N N . VAL A 1 103 ? -5.570 14.414 3.914 1.00 96.75 103 VAL A N 1
ATOM 863 C CA . VAL A 1 103 ? -6.840 14.421 4.647 1.00 96.75 103 VAL A CA 1
ATOM 864 C C . VAL A 1 103 ? -6.623 14.889 6.082 1.00 96.75 103 VAL A C 1
ATOM 866 O O . VAL A 1 103 ? -7.287 15.830 6.491 1.00 96.75 103 VAL A O 1
ATOM 869 N N . ILE A 1 104 ? -5.617 14.362 6.789 1.00 97.19 104 ILE A N 1
ATOM 870 C CA . ILE A 1 104 ? -5.210 14.818 8.130 1.00 97.19 104 ILE A CA 1
ATOM 871 C C . ILE A 1 104 ? -4.931 16.324 8.154 1.00 97.19 104 ILE A C 1
ATOM 873 O O . ILE A 1 104 ? -5.311 17.001 9.104 1.00 97.19 104 ILE A O 1
ATOM 877 N N . ASN A 1 105 ? -4.355 16.891 7.097 1.00 97.62 105 ASN A N 1
ATOM 878 C CA . ASN A 1 105 ? -4.116 18.332 6.975 1.00 97.62 105 ASN A CA 1
ATOM 879 C C . ASN A 1 105 ? -5.360 19.141 6.549 1.00 97.62 105 ASN A C 1
ATOM 881 O O . ASN A 1 105 ? -5.236 20.309 6.190 1.00 97.62 105 ASN A O 1
ATOM 885 N N . GLY A 1 106 ? -6.552 18.540 6.567 1.00 96.56 106 GLY A N 1
ATOM 886 C CA . GLY A 1 106 ? -7.816 19.183 6.202 1.00 96.56 106 GLY A CA 1
ATOM 887 C C . GLY A 1 106 ? -8.087 19.241 4.696 1.00 96.56 106 GLY A C 1
ATOM 888 O O . GLY A 1 106 ? -9.028 19.905 4.271 1.00 96.56 106 GLY A O 1
ATOM 889 N N . VAL A 1 107 ? -7.287 18.562 3.868 1.00 96.50 107 VAL A N 1
ATOM 890 C CA . VAL A 1 107 ? -7.433 18.582 2.407 1.00 96.50 107 VAL A CA 1
ATOM 891 C C . VAL A 1 107 ? -8.201 17.348 1.929 1.00 96.50 107 VAL A C 1
ATOM 893 O O . VAL A 1 107 ? -7.622 16.290 1.675 1.00 96.50 107 VAL A O 1
ATOM 896 N N . GLY A 1 108 ? -9.509 17.523 1.729 1.00 94.44 108 GLY A N 1
ATOM 897 C CA . GLY A 1 108 ? -10.409 16.509 1.167 1.00 94.44 108 GLY A CA 1
ATOM 898 C C . GLY A 1 108 ? -10.874 15.451 2.174 1.00 94.44 108 GLY A C 1
ATOM 899 O O . GLY A 1 108 ? -10.692 15.600 3.378 1.00 94.44 108 GLY A O 1
ATOM 900 N N . LYS A 1 109 ? -11.491 14.377 1.665 1.00 94.56 109 LYS A N 1
ATOM 901 C CA . LYS A 1 109 ? -12.000 13.241 2.454 1.00 94.56 109 LYS A CA 1
ATOM 902 C C . LYS A 1 109 ? -11.313 11.934 2.065 1.00 94.56 109 LYS A C 1
ATOM 904 O O . LYS A 1 109 ? -10.920 11.739 0.909 1.00 94.56 109 LYS A O 1
ATOM 909 N N . PHE A 1 110 ? -11.189 11.022 3.027 1.00 95.06 110 PHE A N 1
ATOM 910 C CA . PHE A 1 110 ? -10.681 9.675 2.785 1.00 95.06 110 PHE A CA 1
ATOM 911 C C . PHE A 1 110 ? -11.836 8.683 2.614 1.00 95.06 110 PHE A C 1
ATOM 913 O O . PHE A 1 110 ? -12.249 8.021 3.552 1.00 95.06 110 PHE A O 1
ATOM 920 N N . GLU A 1 111 ? -12.356 8.584 1.394 1.00 94.81 111 GLU A N 1
ATOM 921 C CA . GLU A 1 111 ? -13.420 7.625 1.060 1.00 94.81 111 GLU A CA 1
ATOM 922 C C . GLU A 1 111 ? -12.834 6.410 0.344 1.00 94.81 111 GLU A C 1
ATOM 924 O O . GLU A 1 111 ? -12.067 6.578 -0.615 1.00 94.81 111 GLU A O 1
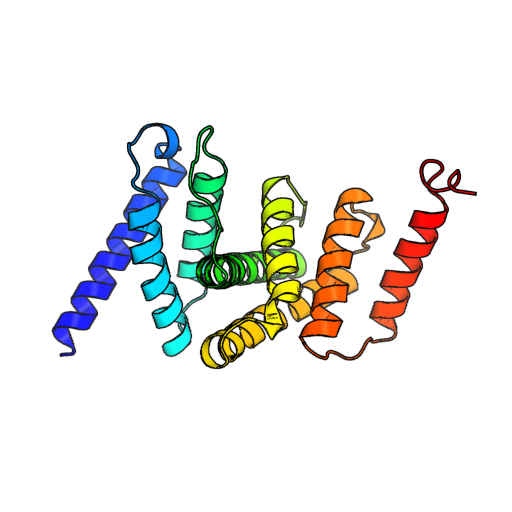ATOM 929 N N . LEU A 1 112 ? -13.168 5.192 0.775 1.00 95.81 112 LEU A N 1
ATOM 930 C CA . LEU A 1 112 ? -12.744 3.982 0.079 1.00 95.81 112 LEU A CA 1
ATOM 931 C C . LEU A 1 112 ? -13.656 3.713 -1.117 1.00 95.81 112 LEU A C 1
ATOM 933 O O . LEU A 1 112 ? -14.853 3.499 -0.998 1.00 95.81 112 LEU A O 1
ATOM 937 N N . ASN A 1 113 ? -13.056 3.686 -2.302 1.00 94.62 113 ASN A N 1
ATOM 938 C CA . ASN A 1 113 ? -13.689 3.137 -3.494 1.00 94.62 113 ASN A CA 1
ATOM 939 C C . ASN A 1 113 ? -13.110 1.745 -3.781 1.00 94.62 113 ASN A C 1
ATOM 941 O O . ASN A 1 113 ? -12.100 1.355 -3.188 1.00 94.62 113 ASN A O 1
ATOM 945 N N . LYS A 1 114 ? -13.706 1.013 -4.730 1.00 94.69 114 LYS A N 1
ATOM 946 C CA . LYS A 1 114 ? -13.258 -0.331 -5.144 1.00 94.69 114 LYS A CA 1
ATOM 947 C C . LYS A 1 114 ? -11.737 -0.420 -5.363 1.00 94.69 114 LYS A C 1
ATOM 949 O O . LYS A 1 114 ? -11.104 -1.382 -4.941 1.00 94.69 114 LYS A O 1
ATOM 954 N N . PHE A 1 115 ? -11.131 0.611 -5.948 1.00 91.56 115 PHE A N 1
ATOM 955 C CA . PHE A 1 115 ? -9.696 0.635 -6.248 1.00 91.56 115 PHE A CA 1
ATOM 956 C C . PHE A 1 115 ? -8.830 0.855 -5.014 1.00 91.56 115 PHE A C 1
ATOM 958 O O . PHE A 1 115 ? -7.782 0.233 -4.872 1.00 91.56 115 PHE A O 1
ATOM 965 N N . LYS A 1 116 ? -9.247 1.732 -4.098 1.00 95.62 116 LYS A N 1
ATOM 966 C CA . LYS A 1 116 ? -8.558 1.894 -2.813 1.00 95.62 116 LYS A CA 1
ATOM 967 C C . LYS A 1 116 ? -8.668 0.617 -1.978 1.00 95.62 116 LYS A C 1
ATOM 969 O O . LYS A 1 116 ? -7.665 0.230 -1.392 1.00 95.62 116 LYS A O 1
ATOM 974 N N . LYS A 1 117 ? -9.818 -0.071 -2.000 1.00 96.69 117 LYS A N 1
ATOM 975 C CA . LYS A 1 117 ? -9.991 -1.391 -1.366 1.00 96.69 117 LYS A CA 1
ATOM 976 C C . LYS A 1 117 ? -9.006 -2.415 -1.931 1.00 96.69 117 LYS A C 1
ATOM 978 O O . LYS A 1 117 ? -8.245 -3.002 -1.174 1.00 96.69 117 LYS A O 1
ATOM 983 N N . GLN A 1 118 ? -8.935 -2.551 -3.258 1.00 96.06 118 GLN A N 1
ATOM 984 C CA . GLN A 1 118 ? -7.979 -3.447 -3.923 1.00 96.06 118 GLN A CA 1
ATOM 985 C C . GLN A 1 118 ? -6.527 -3.150 -3.528 1.00 96.06 118 GLN A C 1
ATOM 987 O O . GLN A 1 118 ? -5.768 -4.068 -3.228 1.00 96.06 118 GLN A O 1
ATOM 992 N N . ARG A 1 119 ? -6.140 -1.870 -3.470 1.00 97.06 119 ARG A N 1
ATOM 993 C CA . ARG A 1 119 ? -4.805 -1.476 -2.996 1.00 97.06 119 ARG A CA 1
ATOM 994 C C . ARG A 1 119 ? -4.578 -1.916 -1.557 1.00 97.06 119 ARG A C 1
ATOM 996 O O . ARG A 1 119 ? -3.532 -2.482 -1.280 1.00 97.06 119 ARG A O 1
ATOM 1003 N N . ILE A 1 120 ? -5.540 -1.701 -0.658 1.00 98.31 120 ILE A N 1
ATOM 1004 C CA . ILE A 1 120 ? -5.424 -2.145 0.737 1.00 98.31 120 ILE A CA 1
ATOM 1005 C C . ILE A 1 120 ? -5.302 -3.673 0.823 1.00 98.31 120 ILE A C 1
ATOM 1007 O O . ILE A 1 120 ? -4.475 -4.152 1.592 1.00 98.31 120 ILE A O 1
ATOM 1011 N N . TYR A 1 121 ? -6.006 -4.441 -0.012 1.00 98.12 121 TYR A N 1
ATOM 1012 C CA . TYR A 1 121 ? -5.812 -5.894 -0.077 1.00 98.12 121 TYR A CA 1
ATOM 1013 C C . TYR A 1 121 ? -4.404 -6.287 -0.532 1.00 98.12 121 TYR A C 1
ATOM 1015 O O . TYR A 1 121 ? -3.796 -7.158 0.080 1.00 98.12 121 TYR A O 1
ATOM 1023 N N . ILE A 1 122 ? -3.841 -5.618 -1.543 1.00 98.25 122 ILE A N 1
ATOM 1024 C CA . ILE A 1 122 ? -2.442 -5.831 -1.957 1.00 98.25 122 ILE A CA 1
ATOM 1025 C C . ILE A 1 122 ? -1.495 -5.566 -0.778 1.00 98.25 122 ILE A C 1
ATOM 1027 O O . ILE A 1 122 ? -0.596 -6.362 -0.509 1.00 98.25 122 ILE A O 1
ATOM 1031 N N . LEU A 1 123 ? -1.721 -4.480 -0.033 1.00 98.50 123 LEU A N 1
ATOM 1032 C CA . LEU A 1 123 ? -0.942 -4.153 1.163 1.00 98.50 123 LEU A CA 1
ATOM 1033 C C . LEU A 1 123 ? -1.075 -5.227 2.250 1.00 98.50 123 LEU A C 1
ATOM 1035 O O . LEU A 1 123 ? -0.066 -5.660 2.800 1.00 98.50 123 LEU A O 1
ATOM 1039 N N . TYR A 1 124 ? -2.296 -5.686 2.522 1.00 98.62 124 TYR A N 1
ATOM 1040 C CA . TYR A 1 124 ? -2.575 -6.753 3.479 1.00 98.62 124 TYR A CA 1
ATOM 1041 C C . TYR A 1 124 ? -1.881 -8.063 3.089 1.00 98.62 124 TYR A C 1
ATOM 1043 O O . TYR A 1 124 ? -1.143 -8.624 3.896 1.00 98.62 124 TYR A O 1
ATOM 1051 N N . PHE A 1 125 ? -2.030 -8.520 1.842 1.00 98.38 125 PHE A N 1
ATOM 1052 C CA . PHE A 1 125 ? -1.377 -9.743 1.366 1.00 98.38 125 PHE A CA 1
ATOM 1053 C C . PHE A 1 125 ? 0.143 -9.651 1.428 1.00 98.38 125 PHE A C 1
ATOM 1055 O O . PHE A 1 125 ? 0.807 -10.631 1.750 1.00 98.38 125 PHE A O 1
ATOM 1062 N N . THR A 1 126 ? 0.702 -8.467 1.197 1.00 98.38 126 THR A N 1
ATOM 1063 C CA . THR A 1 126 ? 2.144 -8.251 1.349 1.00 98.38 126 THR A CA 1
ATOM 1064 C C . THR A 1 126 ? 2.588 -8.376 2.804 1.00 98.38 126 THR A C 1
ATOM 1066 O O . THR A 1 126 ? 3.648 -8.933 3.065 1.00 98.38 126 THR A O 1
ATOM 1069 N N . LEU A 1 127 ? 1.789 -7.892 3.762 1.00 98.19 127 LEU A N 1
ATOM 1070 C CA . LEU A 1 127 ? 2.066 -8.084 5.189 1.00 98.19 127 LEU A CA 1
ATOM 1071 C C . LEU A 1 127 ? 1.930 -9.560 5.605 1.00 98.19 127 LEU A C 1
ATOM 1073 O O . LEU A 1 127 ? 2.687 -10.030 6.447 1.00 98.19 127 LEU A O 1
ATOM 1077 N N . VAL A 1 128 ? 1.011 -10.315 4.997 1.00 97.81 128 VAL A N 1
ATOM 1078 C CA . VAL A 1 128 ? 0.902 -11.773 5.198 1.00 97.81 128 VAL A CA 1
ATOM 1079 C C . VAL A 1 128 ? 2.128 -12.501 4.641 1.00 97.81 128 VAL A C 1
ATOM 1081 O O . VAL A 1 128 ? 2.709 -13.336 5.327 1.00 97.81 128 VAL A O 1
ATOM 1084 N N . ALA A 1 129 ? 2.568 -12.145 3.435 1.00 96.94 129 ALA A N 1
ATOM 1085 C CA . ALA A 1 129 ? 3.747 -12.720 2.791 1.00 96.94 129 ALA A CA 1
ATOM 1086 C C . ALA A 1 129 ? 5.076 -12.160 3.331 1.00 96.94 129 ALA A C 1
ATOM 1088 O O . ALA A 1 129 ? 6.136 -12.535 2.841 1.00 96.94 129 ALA A O 1
ATOM 1089 N N . PHE A 1 130 ? 5.052 -11.266 4.326 1.00 95.69 130 PHE A N 1
ATOM 1090 C CA . PHE A 1 130 ? 6.216 -10.468 4.718 1.00 95.69 130 PHE A CA 1
ATOM 1091 C C . PHE A 1 130 ? 7.412 -11.313 5.169 1.00 95.69 130 PHE A C 1
ATOM 1093 O O . PHE A 1 130 ? 8.549 -10.975 4.857 1.00 95.69 130 PHE A O 1
ATOM 1100 N N . GLY A 1 131 ? 7.161 -12.434 5.855 1.00 94.25 131 GLY A N 1
ATOM 1101 C CA . GLY A 1 131 ? 8.205 -13.378 6.272 1.00 94.25 131 GLY A CA 1
ATOM 1102 C C . GLY A 1 131 ? 8.822 -14.195 5.129 1.00 94.25 131 GLY A C 1
ATOM 1103 O O . GLY A 1 131 ? 9.852 -14.824 5.332 1.00 94.25 131 GLY A O 1
ATOM 1104 N N . MET A 1 132 ? 8.213 -14.187 3.940 1.00 95.31 132 MET A N 1
ATOM 1105 C CA . MET A 1 132 ? 8.724 -14.853 2.734 1.00 95.31 132 MET A CA 1
ATOM 1106 C C . MET A 1 132 ? 9.535 -13.906 1.836 1.00 95.31 132 MET A C 1
ATOM 1108 O O . MET A 1 132 ? 10.100 -14.341 0.835 1.00 95.31 132 MET A O 1
ATOM 1112 N N . ILE A 1 133 ? 9.558 -12.606 2.148 1.00 92.12 133 ILE A N 1
ATOM 1113 C CA . ILE A 1 133 ? 10.284 -11.601 1.370 1.00 92.12 133 ILE A CA 1
ATOM 1114 C C . ILE A 1 133 ? 11.763 -11.652 1.755 1.00 92.12 133 ILE A C 1
ATOM 1116 O O . ILE A 1 133 ? 12.109 -11.751 2.930 1.00 92.12 133 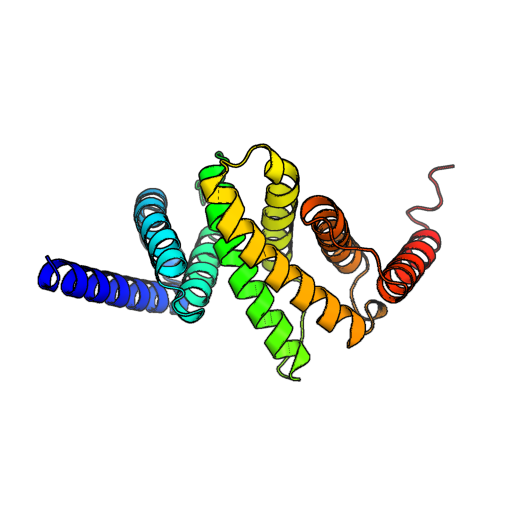ILE A O 1
ATOM 1120 N N . AS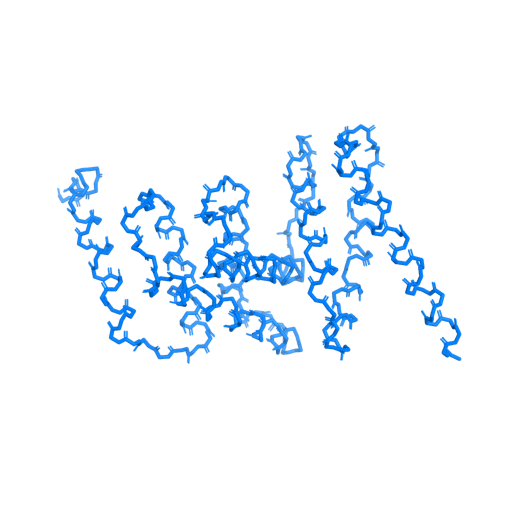P A 1 134 ? 12.635 -11.549 0.754 1.00 86.69 134 ASP A N 1
ATOM 1121 C CA . ASP A 1 134 ? 14.083 -11.517 0.933 1.00 86.69 134 ASP A CA 1
ATOM 1122 C C . ASP A 1 134 ? 14.534 -10.387 1.882 1.00 86.69 134 ASP A C 1
ATOM 1124 O O . ASP A 1 134 ? 13.940 -9.305 1.911 1.00 86.69 134 ASP A O 1
ATOM 1128 N N . GLU A 1 135 ? 15.619 -10.598 2.635 1.00 85.00 135 GLU A N 1
ATOM 1129 C CA . GLU A 1 135 ? 16.081 -9.644 3.658 1.00 85.00 135 GLU A CA 1
ATOM 1130 C C . GLU A 1 135 ? 16.322 -8.228 3.106 1.00 85.00 135 GLU A C 1
ATOM 1132 O O . GLU A 1 135 ? 16.019 -7.229 3.769 1.00 85.00 135 GLU A O 1
ATOM 1137 N N . THR A 1 136 ? 16.823 -8.120 1.869 1.00 81.00 136 THR A N 1
ATOM 1138 C CA . THR A 1 136 ? 17.089 -6.817 1.246 1.00 81.00 136 THR A CA 1
ATOM 1139 C C . THR A 1 136 ? 15.793 -6.093 0.878 1.00 81.00 136 THR A C 1
ATOM 1141 O O . THR A 1 136 ? 15.666 -4.890 1.125 1.00 81.00 136 THR A O 1
ATOM 1144 N N . GLY A 1 137 ? 14.805 -6.827 0.359 1.00 78.25 137 GLY A N 1
ATOM 1145 C CA . GLY A 1 137 ? 13.428 -6.403 0.123 1.00 78.25 137 GLY A CA 1
ATOM 1146 C C . GLY A 1 137 ? 12.732 -5.917 1.393 1.00 78.25 137 GLY A C 1
ATOM 1147 O O . GLY A 1 137 ? 12.098 -4.858 1.410 1.00 78.25 137 GLY A O 1
ATOM 1148 N N . VAL A 1 138 ? 12.904 -6.667 2.482 1.00 85.06 138 VAL A N 1
ATOM 1149 C CA . VAL A 1 138 ? 12.268 -6.413 3.778 1.00 85.06 138 VAL A CA 1
ATOM 1150 C C . VAL A 1 138 ? 12.657 -5.051 4.352 1.00 85.06 138 VAL A C 1
ATOM 1152 O O . VAL A 1 138 ? 11.794 -4.363 4.900 1.00 85.06 138 VAL A O 1
ATOM 1155 N N . PHE A 1 139 ? 13.914 -4.616 4.223 1.00 89.56 139 PHE A N 1
ATOM 1156 C CA . PHE A 1 139 ? 14.381 -3.385 4.873 1.00 89.56 139 PHE A CA 1
ATOM 1157 C C . PHE A 1 139 ? 13.616 -2.126 4.428 1.00 89.56 139 PHE A C 1
ATOM 1159 O O . PHE A 1 139 ? 13.066 -1.389 5.256 1.00 89.56 139 PHE A O 1
ATOM 1166 N N . TRP A 1 140 ? 13.551 -1.858 3.121 1.00 88.69 140 TRP A N 1
ATOM 1167 C CA . TRP A 1 140 ? 12.882 -0.656 2.609 1.00 88.69 140 TRP A CA 1
ATOM 1168 C C . TRP A 1 140 ? 11.362 -0.794 2.646 1.00 88.69 140 TRP A C 1
ATOM 1170 O O . TRP A 1 140 ? 10.678 0.172 2.993 1.00 88.69 140 TRP A O 1
ATOM 1180 N N . LEU A 1 141 ? 10.832 -1.990 2.388 1.00 93.56 141 LEU A N 1
ATOM 1181 C CA . LEU A 1 141 ? 9.403 -2.258 2.494 1.00 93.56 141 LEU A CA 1
ATOM 1182 C C . LEU A 1 141 ? 8.895 -2.019 3.926 1.00 93.56 141 LEU A C 1
ATOM 1184 O O . LEU A 1 141 ? 7.882 -1.344 4.119 1.00 93.56 141 LEU A O 1
ATOM 1188 N N . ARG A 1 142 ? 9.653 -2.452 4.947 1.00 95.62 142 ARG A N 1
ATOM 1189 C CA . ARG A 1 142 ? 9.366 -2.158 6.362 1.00 95.62 142 ARG A CA 1
ATOM 1190 C C . ARG A 1 142 ? 9.277 -0.655 6.608 1.00 95.62 142 ARG A C 1
ATOM 1192 O O . ARG A 1 142 ? 8.351 -0.199 7.273 1.00 95.62 142 ARG A O 1
ATOM 1199 N N . LYS A 1 143 ? 10.208 0.137 6.064 1.00 93.62 143 LYS A N 1
ATOM 1200 C CA . LYS A 1 143 ? 10.205 1.605 6.210 1.00 93.62 143 LYS A CA 1
ATOM 1201 C C . LYS A 1 143 ? 8.948 2.237 5.605 1.00 93.62 143 LYS A C 1
ATOM 1203 O O . LYS A 1 143 ? 8.375 3.151 6.201 1.00 93.62 143 LYS A O 1
ATOM 1208 N N . VAL A 1 144 ? 8.514 1.754 4.442 1.00 94.56 144 VAL A N 1
ATOM 1209 C CA . VAL A 1 144 ? 7.301 2.236 3.765 1.00 94.56 144 VAL A CA 1
ATOM 1210 C C . VAL A 1 144 ? 6.053 1.883 4.567 1.00 94.56 144 VAL A C 1
ATOM 1212 O O . VAL A 1 144 ? 5.233 2.761 4.831 1.00 94.56 144 VAL A O 1
ATOM 1215 N N . PHE A 1 145 ? 5.933 0.635 5.020 1.00 97.44 145 PHE A N 1
ATOM 1216 C CA . PHE A 1 145 ? 4.789 0.209 5.819 1.00 97.44 145 PHE A CA 1
ATOM 1217 C C . PHE A 1 145 ? 4.723 0.895 7.178 1.00 97.44 145 PHE A C 1
ATOM 1219 O O . PHE A 1 145 ? 3.634 1.280 7.588 1.00 97.44 145 PHE A O 1
ATOM 1226 N N . LYS A 1 146 ? 5.859 1.147 7.842 1.00 97.56 146 LYS A N 1
ATOM 1227 C CA . LYS A 1 146 ? 5.884 1.952 9.073 1.00 97.56 146 LYS A CA 1
ATOM 1228 C C . LYS A 1 146 ? 5.311 3.350 8.839 1.00 97.56 146 LYS A C 1
ATOM 1230 O O . LYS A 1 146 ? 4.476 3.800 9.611 1.00 97.56 146 LYS A O 1
ATOM 1235 N N . ARG A 1 147 ? 5.694 4.017 7.743 1.00 96.62 147 ARG A N 1
ATOM 1236 C CA . ARG A 1 147 ? 5.149 5.338 7.381 1.00 96.62 147 ARG A CA 1
ATOM 1237 C C . ARG A 1 147 ? 3.643 5.290 7.125 1.00 96.62 147 ARG A C 1
ATOM 1239 O O . ARG A 1 147 ? 2.926 6.198 7.551 1.00 96.62 147 ARG A O 1
ATOM 1246 N N . LEU A 1 148 ? 3.176 4.263 6.418 1.00 97.88 148 LEU A N 1
ATOM 1247 C CA . LEU A 1 148 ? 1.753 4.093 6.156 1.00 97.88 148 LEU A CA 1
ATOM 1248 C C . LEU A 1 148 ? 0.979 3.812 7.446 1.00 97.88 148 LEU A C 1
ATOM 1250 O O . LEU A 1 148 ? -0.050 4.439 7.671 1.00 97.88 148 LEU A O 1
ATOM 1254 N N . HIS A 1 149 ? 1.495 2.927 8.298 1.00 98.12 149 HIS A N 1
ATOM 1255 C CA . HIS A 1 14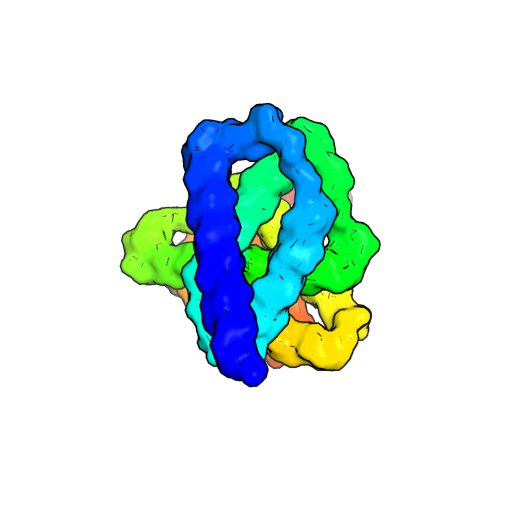9 ? 0.921 2.620 9.603 1.00 98.12 149 HIS A CA 1
ATOM 1256 C C . HIS A 1 149 ? 0.767 3.886 10.453 1.00 98.12 149 HIS A C 1
ATOM 1258 O O . HIS A 1 149 ? -0.343 4.195 10.871 1.00 98.12 149 HIS A O 1
ATOM 1264 N N . SER A 1 150 ? 1.828 4.691 10.596 1.00 97.62 150 SER A N 1
ATOM 1265 C CA . SER A 1 150 ? 1.750 5.972 11.313 1.00 97.62 150 SER A CA 1
ATOM 1266 C C . SER A 1 150 ? 0.708 6.920 10.710 1.00 97.62 150 SER A C 1
ATOM 1268 O O . SER A 1 150 ? -0.015 7.583 11.442 1.00 97.62 150 SER A O 1
ATOM 1270 N N . SER A 1 151 ? 0.582 6.951 9.378 1.00 97.81 151 SER A N 1
ATOM 1271 C CA . SER A 1 151 ? -0.412 7.801 8.706 1.00 97.81 151 SER A CA 1
ATOM 1272 C C . SER A 1 151 ? -1.849 7.327 8.968 1.00 97.81 151 SER A C 1
ATOM 1274 O O . SER A 1 151 ? -2.748 8.151 9.094 1.00 97.81 151 SER A O 1
ATOM 1276 N N . PHE A 1 152 ? -2.085 6.016 9.064 1.00 97.62 152 PHE A N 1
ATOM 1277 C CA . PHE A 1 152 ? -3.382 5.475 9.480 1.00 97.62 152 PHE A CA 1
ATOM 1278 C C . PHE A 1 152 ? -3.662 5.738 10.956 1.00 97.62 152 PHE A C 1
ATOM 1280 O O . PHE A 1 152 ? -4.769 6.140 11.286 1.00 97.62 152 PHE A O 1
ATOM 1287 N N . GLN A 1 153 ? -2.668 5.568 11.826 1.00 96.69 153 GLN A N 1
ATOM 1288 C CA . GLN A 1 153 ? -2.813 5.840 13.252 1.00 96.69 153 GLN A CA 1
ATOM 1289 C C . GLN A 1 153 ? -3.195 7.307 13.504 1.00 96.69 153 GLN A C 1
ATOM 1291 O O . GLN A 1 153 ? -4.116 7.590 14.263 1.00 96.69 153 GLN A O 1
ATOM 1296 N N . GLU A 1 154 ? -2.529 8.255 12.838 1.00 97.00 154 GLU A N 1
ATOM 1297 C CA . GLU A 1 154 ? -2.889 9.678 12.903 1.00 97.00 154 GLU A CA 1
ATOM 1298 C C . GLU A 1 154 ? -4.296 9.950 12.356 1.00 97.00 154 GLU A C 1
ATOM 1300 O O . GLU A 1 154 ? -5.032 10.767 12.909 1.00 97.00 154 GLU A O 1
ATOM 1305 N N . TYR A 1 155 ? -4.683 9.262 11.279 1.00 96.75 155 TYR A N 1
ATOM 1306 C CA . TYR A 1 155 ? -6.018 9.387 10.707 1.00 96.75 155 TYR A CA 1
ATOM 1307 C C . TYR A 1 155 ? -7.097 8.895 11.683 1.00 96.75 155 TYR A C 1
ATOM 1309 O O . TYR A 1 155 ? -8.052 9.626 11.928 1.00 96.75 155 TYR A O 1
ATOM 1317 N N . LEU A 1 156 ? -6.915 7.720 12.290 1.00 95.19 156 LEU A N 1
ATOM 1318 C CA . LEU A 1 156 ? -7.851 7.138 13.261 1.00 95.19 156 LEU A CA 1
ATOM 1319 C C . LEU A 1 156 ? -7.948 7.961 14.556 1.00 95.19 156 LEU A C 1
ATOM 1321 O O . LEU A 1 156 ? -9.021 8.053 15.138 1.00 95.19 156 LEU A O 1
ATOM 1325 N N . LYS A 1 157 ? -6.863 8.636 14.958 1.00 94.75 157 LYS A N 1
ATOM 1326 C CA . LYS A 1 157 ? -6.879 9.595 16.078 1.00 94.75 157 LYS A CA 1
ATOM 1327 C C . LYS A 1 157 ? -7.706 10.841 15.786 1.00 94.75 157 LYS A C 1
ATOM 1329 O O . LYS A 1 157 ? -8.291 11.422 16.694 1.00 94.75 157 LYS A O 1
ATOM 1334 N N . LYS A 1 158 ? -7.677 11.311 14.537 1.00 95.44 158 LYS A N 1
ATOM 1335 C CA . LYS A 1 158 ? -8.272 12.593 14.150 1.00 95.44 158 LYS A CA 1
ATOM 1336 C C . LYS A 1 158 ? -9.721 12.473 13.680 1.00 95.44 158 LYS A C 1
ATOM 1338 O O . LYS A 1 158 ? -10.478 13.428 13.834 1.00 95.44 158 LYS A O 1
ATOM 1343 N N . TYR A 1 159 ? -10.089 11.351 13.072 1.00 93.88 159 TYR A N 1
ATOM 1344 C CA . TYR A 1 159 ? -11.400 11.144 12.464 1.00 93.88 159 TYR A CA 1
ATOM 1345 C C . TYR A 1 159 ? -12.115 9.984 13.139 1.00 93.88 159 TYR A C 1
ATOM 1347 O O . TYR A 1 159 ? -11.517 8.927 13.336 1.00 93.88 159 TYR A O 1
ATOM 1355 N N . SER A 1 160 ? -13.404 10.166 13.439 1.00 88.38 160 SER A N 1
ATOM 1356 C CA . SER A 1 160 ? -14.223 9.060 13.921 1.00 88.38 160 SER A CA 1
ATOM 1357 C C . SER A 1 160 ? -14.322 8.006 12.828 1.00 88.38 160 SER A C 1
ATOM 1359 O O . SER A 1 160 ? -14.735 8.288 11.701 1.00 88.38 160 SER A O 1
ATOM 1361 N N . ILE A 1 161 ? -13.954 6.771 13.161 1.00 87.31 161 ILE A N 1
ATOM 1362 C CA . ILE A 1 161 ? -14.115 5.656 12.232 1.00 87.31 161 ILE A CA 1
ATOM 1363 C C . ILE A 1 161 ? -15.598 5.344 11.982 1.00 87.31 161 ILE A C 1
ATOM 1365 O O . ILE A 1 161 ? -15.943 4.701 10.994 1.00 87.31 161 ILE A O 1
ATOM 1369 N N . GLU A 1 162 ? -16.488 5.841 12.845 1.00 86.19 162 GLU A N 1
ATOM 1370 C CA . GLU A 1 162 ? -17.922 5.591 12.773 1.00 86.19 162 GLU A CA 1
ATOM 1371 C C . GLU A 1 162 ? -18.583 6.200 11.532 1.00 86.19 162 GLU A C 1
ATOM 1373 O O . GLU A 1 162 ? -19.577 5.644 11.054 1.00 86.19 162 GLU A O 1
ATOM 1378 N N . ASP A 1 163 ? -17.990 7.266 10.984 1.00 87.19 163 ASP A N 1
ATOM 1379 C CA . ASP A 1 163 ? -18.432 7.953 9.763 1.00 87.19 163 ASP A CA 1
ATOM 1380 C C . ASP A 1 163 ? -18.176 7.129 8.488 1.00 87.19 163 ASP A C 1
ATOM 1382 O O . ASP A 1 163 ? -18.654 7.464 7.401 1.00 87.19 163 ASP A O 1
ATOM 1386 N N . ILE A 1 164 ? -17.400 6.049 8.600 1.00 90.38 164 ILE A N 1
ATOM 1387 C CA . ILE A 1 164 ? -17.027 5.169 7.496 1.00 90.38 164 ILE A CA 1
ATOM 1388 C C . ILE A 1 164 ? -18.026 4.005 7.410 1.00 90.38 164 ILE A C 1
ATOM 1390 O O . ILE A 1 164 ? -18.554 3.538 8.422 1.00 90.38 164 ILE A O 1
ATOM 1394 N N . THR A 1 165 ? -18.298 3.504 6.200 1.00 92.88 165 THR A N 1
ATOM 1395 C CA . THR A 1 165 ? -19.178 2.336 6.026 1.00 92.88 165 THR A CA 1
ATOM 1396 C C . THR A 1 165 ? -18.596 1.104 6.719 1.00 92.88 165 THR A C 1
ATOM 1398 O O . THR A 1 165 ? -17.381 0.945 6.790 1.00 92.88 165 THR A O 1
ATOM 1401 N N . MET A 1 166 ? -19.444 0.198 7.214 1.00 91.94 166 MET A N 1
ATOM 1402 C CA . MET A 1 166 ? -18.960 -0.945 7.998 1.00 91.94 166 MET A CA 1
ATOM 1403 C C . MET A 1 166 ? -17.963 -1.827 7.234 1.00 91.94 166 MET A C 1
ATOM 1405 O O . MET A 1 166 ? -16.954 -2.26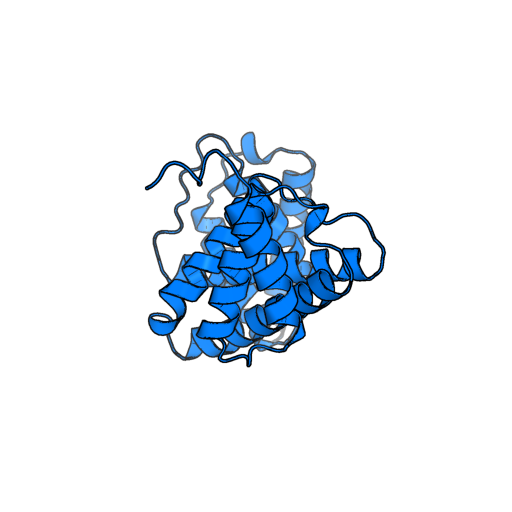0 7.782 1.00 91.94 166 MET A O 1
ATOM 1409 N N . GLU A 1 167 ? -18.221 -2.053 5.946 1.00 93.88 167 GLU A N 1
ATOM 1410 C CA . GLU A 1 167 ? -17.324 -2.800 5.062 1.00 93.88 167 GLU A CA 1
ATOM 1411 C C . GLU A 1 167 ? -15.942 -2.131 4.966 1.00 93.88 167 GLU A C 1
ATOM 1413 O O . GLU A 1 167 ? -14.907 -2.786 5.091 1.00 93.88 167 GLU A O 1
ATOM 1418 N N . ASP A 1 168 ? -15.920 -0.809 4.797 1.00 95.44 168 ASP A N 1
ATOM 1419 C CA . ASP A 1 168 ? -14.689 -0.029 4.706 1.00 95.44 168 ASP A CA 1
ATOM 1420 C C . ASP A 1 168 ? -13.907 -0.037 6.028 1.00 95.44 168 ASP A C 1
ATOM 1422 O O . ASP A 1 168 ? -12.676 -0.125 6.007 1.00 95.44 168 ASP A O 1
ATOM 1426 N N . GLN A 1 169 ? -14.602 -0.002 7.173 1.00 94.62 169 GLN A N 1
ATOM 1427 C CA . GLN A 1 169 ? -13.976 -0.130 8.494 1.00 94.62 169 GLN A CA 1
ATOM 1428 C C . GLN A 1 169 ? -13.248 -1.468 8.626 1.00 94.62 169 GLN A C 1
ATOM 1430 O O . GLN A 1 169 ? -12.076 -1.492 9.002 1.00 94.62 169 GLN A O 1
ATOM 1435 N N . ILE A 1 170 ? -13.906 -2.574 8.258 1.00 94.50 170 ILE A N 1
ATOM 1436 C CA . ILE A 1 170 ? -13.317 -3.919 8.321 1.00 94.50 170 ILE A CA 1
ATOM 1437 C C . ILE A 1 170 ? -12.032 -3.978 7.488 1.00 94.50 170 ILE A C 1
ATOM 1439 O O . ILE A 1 170 ? -11.012 -4.464 7.973 1.00 94.50 170 ILE A O 1
ATOM 1443 N N . ILE A 1 171 ? -12.045 -3.437 6.267 1.00 97.06 171 ILE A N 1
ATOM 1444 C CA . ILE A 1 171 ? -10.874 -3.433 5.375 1.00 97.06 171 ILE A CA 1
ATOM 1445 C C . ILE A 1 171 ? -9.707 -2.641 5.983 1.00 97.06 171 ILE A C 1
ATOM 1447 O O . ILE A 1 171 ? -8.564 -3.108 5.969 1.00 97.06 171 ILE A O 1
ATOM 1451 N N . ILE A 1 172 ? -9.977 -1.450 6.530 1.00 96.69 172 ILE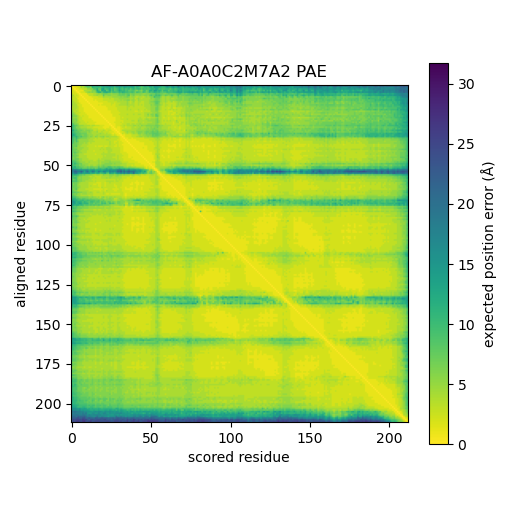 A N 1
ATOM 1452 C CA . ILE A 1 172 ? -8.950 -0.609 7.166 1.00 96.69 172 ILE A CA 1
ATOM 1453 C C . ILE A 1 172 ? -8.363 -1.319 8.387 1.00 96.69 172 ILE A C 1
ATOM 1455 O O . ILE A 1 172 ? -7.140 -1.380 8.524 1.00 96.69 172 ILE A O 1
ATOM 1459 N N . ILE A 1 173 ? -9.211 -1.888 9.244 1.00 96.12 173 ILE A N 1
ATOM 1460 C CA . ILE A 1 173 ? -8.783 -2.551 10.478 1.00 96.12 173 ILE A CA 1
ATOM 1461 C C . ILE A 1 173 ? -8.022 -3.842 10.214 1.00 96.12 173 ILE A C 1
ATOM 1463 O O . ILE A 1 173 ? -7.002 -4.068 10.859 1.00 96.12 173 ILE A O 1
ATOM 1467 N N . GLN A 1 174 ? -8.445 -4.659 9.248 1.00 97.00 174 GLN A N 1
ATOM 1468 C CA . GLN A 1 174 ? -7.704 -5.864 8.864 1.00 97.00 174 GLN A CA 1
ATOM 1469 C C . GLN A 1 174 ? -6.268 -5.527 8.457 1.00 97.00 174 GLN A C 1
ATOM 1471 O O . GLN A 1 174 ? -5.321 -6.153 8.936 1.00 97.00 174 GLN A O 1
ATOM 1476 N N . TYR A 1 175 ? -6.093 -4.502 7.617 1.00 98.12 175 TYR A N 1
ATOM 1477 C CA . TYR A 1 175 ? -4.765 -3.994 7.284 1.00 98.12 175 TYR A CA 1
ATOM 1478 C C . TYR A 1 175 ? -4.033 -3.464 8.527 1.00 98.12 175 TYR A C 1
ATOM 1480 O O . TYR A 1 175 ? -2.868 -3.803 8.744 1.00 98.12 175 TYR A O 1
ATOM 1488 N N . TYR A 1 176 ? -4.698 -2.647 9.346 1.00 98.00 176 TYR A N 1
ATOM 1489 C CA . TYR A 1 176 ? -4.080 -1.978 10.488 1.00 98.00 176 TYR A CA 1
ATOM 1490 C C . TYR A 1 176 ? -3.572 -2.977 11.537 1.00 98.00 176 TYR A C 1
ATOM 1492 O O . TYR A 1 176 ? -2.386 -2.948 11.867 1.00 98.00 176 TYR A O 1
ATOM 1500 N N . ILE A 1 177 ? -4.408 -3.927 11.966 1.00 97.56 177 ILE A N 1
ATOM 1501 C CA . ILE A 1 177 ? -4.029 -5.011 12.887 1.00 97.56 177 ILE A CA 1
ATOM 1502 C C . ILE A 1 177 ? -2.880 -5.828 12.301 1.00 97.56 177 ILE A C 1
ATOM 1504 O O . ILE A 1 177 ? -1.870 -6.046 12.971 1.00 97.56 177 ILE A O 1
ATOM 1508 N N . LYS A 1 178 ? -2.975 -6.225 11.023 1.00 98.19 178 LYS A N 1
ATOM 1509 C CA . LYS A 1 178 ? -1.904 -7.006 10.396 1.00 98.19 178 LYS A CA 1
ATOM 1510 C C . LYS A 1 178 ? -0.584 -6.235 10.356 1.00 98.19 178 LYS A C 1
ATOM 1512 O O . LYS A 1 178 ? 0.485 -6.824 10.524 1.00 98.19 178 LYS A O 1
ATOM 1517 N N . SER A 1 179 ? -0.644 -4.920 10.158 1.00 98.12 179 SER A N 1
ATOM 1518 C CA . SER A 1 179 ? 0.539 -4.061 10.168 1.00 98.12 179 SER A CA 1
ATOM 1519 C C . SER A 1 179 ? 1.148 -3.909 11.566 1.00 98.12 179 SER A C 1
ATOM 1521 O O . SER A 1 179 ? 2.373 -3.887 11.661 1.00 98.12 179 SER A O 1
ATOM 1523 N N . LEU A 1 180 ? 0.343 -3.880 12.637 1.00 97.75 180 LEU A N 1
ATOM 1524 C CA . LEU A 1 180 ? 0.844 -3.874 14.019 1.00 97.75 180 LEU A CA 1
ATOM 1525 C C . LEU A 1 180 ? 1.679 -5.125 14.302 1.00 97.75 180 LEU A C 1
ATOM 1527 O O . LEU A 1 180 ? 2.842 -5.018 14.691 1.00 97.75 180 LEU A O 1
ATOM 1531 N N . GLU A 1 181 ? 1.101 -6.296 14.027 1.00 97.50 181 GLU A N 1
ATOM 1532 C CA . GLU A 1 181 ? 1.732 -7.601 14.241 1.00 97.50 181 GLU A CA 1
ATOM 1533 C C . GLU A 1 181 ? 3.036 -7.729 13.436 1.00 97.50 181 GLU A C 1
ATOM 1535 O O . GLU A 1 181 ? 4.109 -7.961 13.991 1.00 97.50 181 GLU A O 1
ATOM 1540 N N . THR A 1 182 ? 2.956 -7.507 12.121 1.00 97.12 182 THR A N 1
ATOM 1541 C CA . THR A 1 182 ? 4.071 -7.729 11.182 1.00 97.12 182 THR A CA 1
ATOM 1542 C C . THR A 1 182 ? 5.241 -6.767 11.420 1.00 97.12 182 THR A C 1
ATOM 1544 O O . THR A 1 182 ? 6.411 -7.097 11.201 1.00 97.12 182 THR A O 1
ATOM 1547 N N . LEU A 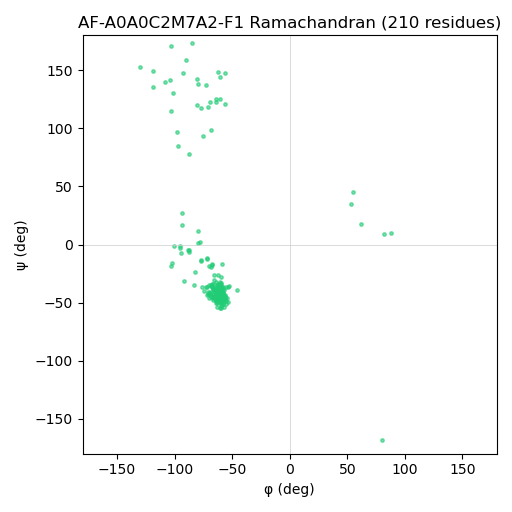1 183 ? 4.945 -5.534 11.842 1.00 96.69 183 LEU A N 1
ATOM 1548 C CA . LEU A 1 183 ? 5.957 -4.498 12.053 1.00 96.69 183 LEU A CA 1
ATOM 1549 C C . LEU A 1 183 ? 6.436 -4.416 13.507 1.00 96.69 183 LEU A C 1
ATOM 1551 O O . LEU A 1 183 ? 7.340 -3.617 13.770 1.00 96.69 183 LEU A O 1
ATOM 1555 N N . HIS A 1 184 ? 5.881 -5.252 14.393 1.00 96.62 184 HIS A N 1
ATOM 1556 C CA . HIS A 1 184 ? 6.127 -5.283 15.837 1.00 96.62 184 HIS A CA 1
ATOM 1557 C C . HIS A 1 184 ? 5.878 -3.930 16.515 1.00 96.62 184 HIS A C 1
ATOM 1559 O O . HIS A 1 184 ? 6.695 -3.450 17.301 1.00 96.62 184 HIS A O 1
ATOM 1565 N N . PHE A 1 185 ? 4.766 -3.281 16.172 1.00 96.25 185 PHE A N 1
ATOM 1566 C CA . PHE A 1 185 ? 4.308 -2.107 16.907 1.00 96.25 185 PHE A CA 1
ATOM 1567 C C . PHE A 1 185 ? 3.566 -2.537 18.174 1.00 96.25 185 PHE A C 1
ATOM 1569 O O . PHE A 1 185 ? 2.821 -3.515 18.168 1.00 96.25 185 PHE A O 1
ATOM 1576 N N . HIS A 1 186 ? 3.757 -1.785 19.257 1.00 96.69 186 HIS A N 1
ATOM 1577 C CA . HIS A 1 186 ? 2.956 -1.956 20.463 1.00 96.69 186 HIS A CA 1
ATOM 1578 C C . HIS A 1 186 ? 1.548 -1.411 20.235 1.00 96.69 186 HIS A C 1
ATOM 1580 O O . HIS A 1 186 ? 1.385 -0.330 19.669 1.00 96.69 186 HIS A O 1
ATOM 1586 N N . ILE A 1 187 ? 0.553 -2.158 20.707 1.00 96.81 187 ILE A N 1
ATOM 1587 C CA . ILE A 1 187 ? -0.835 -1.705 20.771 1.00 96.81 187 ILE A CA 1
ATOM 1588 C C . ILE A 1 187 ? -0.900 -0.615 21.845 1.00 96.81 187 ILE A C 1
ATOM 1590 O O . ILE A 1 187 ? -0.478 -0.838 22.979 1.00 96.81 187 ILE A O 1
ATOM 1594 N N . SER A 1 188 ? -1.360 0.579 21.479 1.00 95.75 188 SER A N 1
ATOM 1595 C CA . SER A 1 188 ? -1.625 1.653 22.437 1.00 95.75 188 SER A CA 1
ATOM 1596 C C . SER A 1 188 ? -3.065 1.584 22.944 1.00 95.75 188 SER A C 1
ATOM 1598 O O . SER A 1 188 ? -3.932 1.067 22.247 1.00 95.75 188 SER A O 1
ATOM 1600 N N . ASN A 1 189 ? -3.350 2.184 24.102 1.00 95.69 189 ASN A N 1
ATOM 1601 C CA . ASN A 1 189 ? -4.719 2.263 24.636 1.00 95.69 189 ASN A CA 1
ATOM 1602 C C . ASN A 1 189 ? -5.707 2.851 23.612 1.00 95.69 189 ASN A C 1
ATOM 1604 O O . ASN A 1 189 ? -6.838 2.400 23.502 1.00 95.69 189 ASN A O 1
ATOM 1608 N N . HIS A 1 190 ? -5.261 3.820 22.807 1.00 93.69 190 HIS A N 1
ATOM 1609 C CA . HIS A 1 190 ? -6.089 4.384 21.744 1.00 93.69 190 HIS A CA 1
ATOM 1610 C C . HIS A 1 190 ? -6.402 3.368 20.633 1.00 93.69 190 HIS A C 1
ATOM 1612 O O . HIS A 1 190 ? -7.497 3.376 20.082 1.00 93.69 190 HIS A O 1
ATOM 1618 N N . ASP A 1 191 ? -5.457 2.487 20.293 1.00 93.69 191 ASP A N 1
ATOM 1619 C CA . ASP A 1 191 ? -5.721 1.421 19.322 1.00 93.69 191 ASP A CA 1
ATOM 1620 C C . ASP A 1 191 ? -6.765 0.440 19.876 1.00 93.69 191 ASP A C 1
ATOM 1622 O O . ASP A 1 191 ? -7.669 0.038 19.146 1.00 93.69 191 ASP A O 1
ATOM 1626 N N . GLU A 1 192 ? -6.688 0.108 21.170 1.00 95.38 192 GLU A N 1
ATOM 1627 C CA . GLU A 1 192 ? -7.684 -0.732 21.851 1.00 95.38 192 GLU A CA 1
ATOM 1628 C C . GLU A 1 192 ? -9.075 -0.097 21.835 1.00 95.38 192 GLU A C 1
ATOM 1630 O O . GLU A 1 192 ? -10.040 -0.776 21.492 1.00 95.38 192 GLU A O 1
ATOM 1635 N N . GLU A 1 193 ? -9.182 1.203 22.125 1.00 94.44 193 GLU A N 1
ATOM 1636 C CA . GLU A 1 193 ? -10.442 1.954 22.051 1.00 94.44 193 GLU A CA 1
ATOM 1637 C C . GLU A 1 193 ? -11.047 1.905 20.641 1.00 94.44 193 GLU A C 1
ATOM 1639 O O . GLU A 1 193 ? -12.233 1.602 20.478 1.00 94.44 193 GLU A O 1
ATOM 1644 N N . VAL A 1 194 ? -10.229 2.146 19.608 1.00 92.88 194 VAL A N 1
ATOM 1645 C CA . VAL A 1 194 ? -10.664 2.066 18.205 1.00 92.88 194 VAL A CA 1
ATOM 1646 C C . VAL A 1 194 ? -11.156 0.655 17.875 1.00 92.88 194 VAL A C 1
ATOM 1648 O O . VAL A 1 194 ? -12.227 0.497 17.284 1.00 92.88 194 VAL A O 1
ATOM 1651 N N . PHE A 1 195 ? -10.418 -0.384 18.273 1.00 94.31 195 PHE A N 1
ATOM 1652 C CA . PHE A 1 195 ? -10.818 -1.771 18.034 1.00 94.31 195 PHE A CA 1
ATOM 1653 C C . PHE A 1 195 ? -12.100 -2.135 18.776 1.00 94.31 195 PHE A C 1
ATOM 1655 O O . PHE A 1 195 ? -13.003 -2.722 18.180 1.00 94.31 195 PHE A O 1
ATOM 1662 N N . GLN A 1 196 ? -12.220 -1.753 20.045 1.00 93.56 196 GLN A N 1
ATOM 1663 C CA . GLN A 1 196 ? -13.397 -2.026 20.856 1.00 93.56 196 GLN A CA 1
ATOM 1664 C C . GLN A 1 196 ? -14.643 -1.344 20.288 1.00 93.56 196 GLN A C 1
ATOM 1666 O O . GLN A 1 196 ? -15.695 -1.983 20.225 1.00 93.56 196 GLN A O 1
ATOM 1671 N N . GLY A 1 197 ? -14.539 -0.093 19.828 1.00 91.25 197 GLY A N 1
ATOM 1672 C CA . GLY A 1 197 ? -15.652 0.611 19.186 1.00 91.25 197 GLY A CA 1
ATOM 1673 C C . GLY A 1 197 ? -16.174 -0.141 17.958 1.00 91.25 197 GLY A C 1
ATOM 1674 O O . GLY A 1 197 ? -17.376 -0.371 17.811 1.00 91.25 197 GLY A O 1
ATOM 1675 N N . ILE A 1 198 ? -15.261 -0.626 17.117 1.00 90.31 198 ILE A N 1
ATOM 1676 C CA . ILE A 1 198 ? -15.605 -1.353 15.889 1.00 90.31 198 ILE A CA 1
ATOM 1677 C C . ILE A 1 198 ? -16.157 -2.741 16.195 1.00 90.31 198 ILE A C 1
ATOM 1679 O O . ILE A 1 198 ? -17.162 -3.132 15.605 1.00 90.31 198 ILE A O 1
ATOM 1683 N N . PHE A 1 199 ? -15.549 -3.485 17.123 1.00 90.38 199 PHE A N 1
ATOM 1684 C CA . PHE A 1 199 ? -16.048 -4.800 17.528 1.00 90.38 199 PHE A CA 1
ATOM 1685 C C . PHE A 1 199 ? -17.418 -4.704 18.194 1.00 90.38 199 PHE A C 1
ATOM 1687 O O . PHE A 1 199 ? -18.308 -5.478 17.854 1.00 90.38 199 PHE A O 1
ATOM 1694 N N . THR A 1 200 ? -17.634 -3.717 19.064 1.00 91.12 200 THR A N 1
ATOM 1695 C CA . THR A 1 200 ? -18.951 -3.469 19.668 1.00 91.12 200 THR A CA 1
ATOM 1696 C C . THR A 1 200 ? -19.993 -3.219 18.584 1.00 91.12 200 THR A C 1
ATOM 1698 O O . THR A 1 200 ? -21.070 -3.809 18.612 1.00 91.12 200 THR A O 1
ATOM 1701 N N . ARG A 1 201 ? -19.653 -2.414 17.572 1.00 88.38 201 ARG A N 1
ATOM 1702 C CA . ARG A 1 201 ? -20.530 -2.158 16.429 1.00 88.38 201 ARG A CA 1
ATOM 1703 C C . ARG A 1 201 ? -20.747 -3.401 15.560 1.00 88.38 201 ARG A C 1
ATOM 1705 O O . ARG A 1 201 ? -21.863 -3.614 15.115 1.00 88.38 201 ARG A O 1
ATOM 1712 N N . LEU A 1 202 ? -19.734 -4.244 15.336 1.00 87.81 202 LEU A N 1
ATOM 1713 C CA . LEU A 1 202 ? -19.895 -5.527 14.629 1.00 87.81 202 LEU A CA 1
ATOM 1714 C C . LEU A 1 202 ? -20.924 -6.425 15.318 1.00 87.81 202 LEU A C 1
ATOM 1716 O O . LEU A 1 202 ? -21.757 -7.021 14.641 1.00 87.81 202 LEU A O 1
ATOM 1720 N N . MET A 1 203 ? -20.900 -6.475 16.651 1.00 87.25 203 MET A N 1
ATOM 1721 C CA . MET A 1 203 ? -21.816 -7.302 17.440 1.00 87.25 203 MET A CA 1
ATOM 1722 C C . MET A 1 203 ? -23.271 -6.821 17.374 1.00 87.25 203 MET A C 1
ATOM 1724 O O . MET A 1 203 ? -24.177 -7.606 17.642 1.00 87.25 203 MET A O 1
ATOM 1728 N N . THR A 1 204 ? -23.524 -5.564 16.993 1.00 88.88 204 THR A N 1
ATOM 1729 C CA . THR A 1 204 ? -24.891 -5.051 16.817 1.00 88.88 204 THR A CA 1
ATOM 1730 C C . THR A 1 204 ? -25.463 -5.298 15.420 1.00 88.88 204 THR A C 1
ATOM 1732 O O . THR A 1 204 ? -26.649 -5.038 15.213 1.00 88.88 204 THR A O 1
ATOM 1735 N N . PHE A 1 205 ? -24.684 -5.820 14.459 1.00 85.88 205 PHE A N 1
ATOM 1736 C CA . PHE A 1 205 ? -25.192 -6.120 13.117 1.00 85.88 205 PHE A CA 1
ATOM 1737 C C . PHE A 1 205 ? -26.016 -7.420 13.094 1.00 85.88 205 PHE A C 1
ATOM 1739 O O . PHE A 1 205 ? -25.452 -8.502 13.276 1.00 85.88 205 PHE A O 1
ATOM 1746 N N . PRO A 1 206 ? -27.322 -7.361 12.755 1.00 81.19 206 PRO A N 1
ATOM 1747 C CA . PRO A 1 206 ? -28.197 -8.539 12.777 1.00 81.19 206 PRO A CA 1
ATOM 1748 C C . PRO A 1 206 ? -27.779 -9.653 11.808 1.00 81.19 206 PRO A C 1
ATOM 1750 O O . PRO A 1 206 ? -28.071 -10.825 12.019 1.00 81.19 206 PRO A O 1
ATOM 1753 N N . SER A 1 207 ? -27.083 -9.306 10.721 1.00 81.50 207 SER A N 1
ATOM 1754 C CA . SER A 1 207 ? -26.579 -10.288 9.754 1.00 81.50 207 SER A CA 1
ATOM 1755 C C . SER A 1 207 ? -25.441 -11.151 10.305 1.00 81.50 207 SER A C 1
ATOM 1757 O O . SER A 1 207 ? -25.176 -12.213 9.751 1.00 81.50 207 SER A O 1
ATOM 1759 N N . LEU A 1 208 ? -24.778 -10.711 11.379 1.00 74.44 208 LEU A N 1
ATOM 1760 C CA . LEU A 1 208 ? -23.709 -11.445 12.059 1.00 74.44 208 LEU A CA 1
ATOM 1761 C C . LEU A 1 208 ? -24.191 -12.115 13.354 1.00 74.44 208 LEU A C 1
ATOM 1763 O O . LEU A 1 208 ? -23.521 -13.014 13.853 1.00 74.44 208 LEU A O 1
ATOM 1767 N N . SER A 1 209 ? -25.356 -11.724 13.885 1.00 67.94 209 SER A N 1
ATOM 1768 C CA . SER A 1 209 ? -25.886 -12.242 15.153 1.00 67.94 209 SER A CA 1
ATOM 1769 C C . SER A 1 209 ? -26.512 -13.637 15.057 1.00 67.94 209 SER A C 1
ATOM 1771 O O . SER A 1 209 ? -26.751 -14.257 16.086 1.00 67.94 209 SER A O 1
ATOM 1773 N N . ASN A 1 210 ? -26.776 -14.144 13.848 1.00 64.69 210 ASN A N 1
ATOM 1774 C CA . ASN A 1 210 ? -27.476 -15.419 13.632 1.00 64.69 210 ASN A CA 1
ATOM 1775 C C . ASN A 1 210 ? -26.539 -16.634 13.466 1.00 64.69 210 ASN A C 1
ATOM 1777 O O . ASN A 1 210 ? -26.970 -17.662 12.954 1.00 64.69 210 ASN A O 1
ATOM 1781 N N . ILE A 1 211 ? -25.261 -16.530 13.855 1.00 62.81 211 ILE A N 1
ATOM 1782 C CA . ILE A 1 211 ? -24.284 -17.642 13.788 1.00 62.81 211 ILE A CA 1
ATOM 1783 C C . ILE A 1 211 ? -24.229 -18.416 15.129 1.00 62.81 211 ILE A C 1
ATOM 1785 O O . ILE A 1 211 ? -23.215 -19.017 15.468 1.00 62.81 211 ILE A O 1
ATOM 1789 N N . PHE A 1 212 ? -25.316 -18.417 15.903 1.00 51.69 212 PHE A N 1
ATOM 1790 C CA . PHE A 1 212 ? -25.444 -19.217 17.128 1.00 51.69 212 PHE A CA 1
ATOM 1791 C C . PHE A 1 212 ? -26.451 -20.348 16.948 1.00 51.69 212 PHE A C 1
ATOM 1793 O O . PHE A 1 212 ? -27.550 -20.072 16.417 1.00 51.69 212 PHE A O 1
#

Sequence (212 aa):
MEKINKNKERVTSLLLMVLRMVHHLRLLDQIYFNINQFYDVTEPIIIHNFKEGQHSFIMTYLSKIWSGIFEISGNTFQIDTIDKLKYFATIFANDLSHKLRKVINGVGKFELNKFKKQRIYILYFTLVAFGMIDETGVFWLRKVFKRLHSSFQEYLKKYSIEDITMEDQIIIIQYYIKSLETLHFHISNHDEEVFQGIFTRLMTFPSLSNIF

Organism: Thelohanellus kitauei (NCBI:txid669202)

Mean predicted aligned error: 4.72 Å

Nearest PDB structures (foldseek):
  6m97-assembly1_A  TM=2.381E-01  e=2.801E+00  Salmo salar

Radius of gyration: 18.88 Å; Cα contacts (8 Å, |Δi|>4): 145; chains: 1; bounding box: 58×38×52 Å

Solvent-accessible surface area (backbone atoms only — not comparable to full-atom values): 12185 Å² total; per-residue (Å²): 115,70,72,60,53,58,52,50,54,51,52,53,51,50,50,53,52,51,51,50,50,37,53,73,70,61,39,65,82,76,46,96,68,64,61,67,63,50,47,68,55,47,53,60,53,51,56,49,36,61,75,70,71,52,68,72,63,60,38,41,50,50,32,52,52,51,48,55,51,73,63,38,89,84,61,80,85,72,80,85,44,71,65,54,37,54,54,52,31,50,28,41,36,52,34,49,26,53,52,41,48,37,28,70,72,69,53,70,79,92,76,82,47,77,66,55,49,52,48,46,48,46,40,37,54,41,52,72,46,44,88,77,48,54,74,77,60,40,57,59,49,48,55,47,50,52,52,26,50,53,30,49,53,53,39,59,73,74,40,72,67,80,84,46,55,71,70,58,44,52,56,54,46,56,36,48,57,47,47,31,66,70,69,68,52,81,86,45,74,68,54,50,52,56,49,48,56,51,52,57,53,53,69,69,36,71,91,64,62,70,83,117